Protein AF-A0A7H2BMD3-F1 (afdb_monomer)

Mean predicted aligned error: 5.79 Å

Organism: NCBI:txid169480

Sequence (186 aa):
MIEIHLQQTHKYAPSLARPRWVRGELTETYYRKEWSQVSLVQEEIFEQLCLLTFQVGLGFETVLKHRSAIATALCNFDLDALANLTDEDLIKICMDPAVIRNLQKFRACRDNAQIIVKHEINLAQIFMDTFENYPTVSDYESLPQYCEESIELAKELTGLGIKFWGPTVLCSVAQALGLIRVIEEN

Structure (mmCIF, N/CA/C/O backbone):
data_AF-A0A7H2BMD3-F1
#
_entry.id   AF-A0A7H2BMD3-F1
#
loop_
_atom_site.group_PDB
_atom_site.id
_atom_site.type_symbol
_atom_site.label_atom_id
_atom_site.label_alt_id
_atom_site.label_comp_id
_atom_site.label_asym_id
_atom_site.label_entity_id
_atom_site.label_seq_id
_atom_site.pdbx_PDB_ins_code
_atom_site.Cartn_x
_atom_site.Cartn_y
_atom_site.Cartn_z
_atom_site.occupancy
_atom_site.B_iso_or_equiv
_atom_site.auth_seq_id
_atom_site.auth_comp_id
_atom_site.auth_asym_id
_atom_site.auth_atom_id
_atom_site.pdbx_PDB_model_num
ATOM 1 N N . MET A 1 1 ? -14.261 -31.361 -13.786 1.00 36.28 1 MET A N 1
ATOM 2 C CA . MET A 1 1 ? -13.052 -31.216 -12.955 1.00 36.28 1 MET A CA 1
ATOM 3 C C . MET A 1 1 ? -11.940 -30.776 -13.879 1.00 36.28 1 MET A C 1
ATOM 5 O O . MET A 1 1 ? -11.501 -31.581 -14.686 1.00 36.28 1 MET A O 1
ATOM 9 N N . ILE A 1 2 ? -11.615 -29.486 -13.871 1.00 33.53 2 ILE A N 1
ATOM 10 C CA . ILE A 1 2 ? -10.521 -28.921 -14.663 1.00 33.53 2 ILE A CA 1
ATOM 11 C C . ILE A 1 2 ? -9.450 -28.563 -13.637 1.00 33.53 2 ILE A C 1
ATOM 13 O O . ILE A 1 2 ? -9.652 -27.661 -12.828 1.00 33.53 2 ILE A O 1
ATOM 17 N N . GLU A 1 3 ? -8.381 -29.354 -13.603 1.00 34.03 3 GLU A N 1
ATOM 18 C CA . GLU A 1 3 ? -7.181 -29.071 -12.820 1.00 34.03 3 GLU A CA 1
ATOM 19 C C . GLU A 1 3 ? -6.486 -27.854 -13.436 1.00 34.03 3 GLU A C 1
ATOM 21 O O . GLU A 1 3 ? -6.012 -27.902 -14.571 1.00 34.03 3 GLU A O 1
ATOM 26 N N . ILE A 1 4 ? -6.464 -26.742 -12.700 1.00 41.59 4 ILE A N 1
ATOM 27 C CA . ILE A 1 4 ? -5.634 -25.587 -13.037 1.00 41.59 4 ILE A CA 1
ATOM 28 C C . ILE A 1 4 ? -4.228 -25.893 -12.529 1.00 41.59 4 ILE A C 1
ATOM 30 O O . ILE A 1 4 ? -3.961 -25.948 -11.328 1.00 41.59 4 ILE A O 1
ATOM 34 N N . HIS A 1 5 ? -3.344 -26.135 -13.487 1.00 34.25 5 HIS A N 1
ATOM 35 C CA . HIS A 1 5 ? -1.929 -26.418 -13.309 1.00 34.25 5 HIS A CA 1
ATOM 36 C C . HIS A 1 5 ? -1.204 -25.128 -12.892 1.00 34.25 5 HIS A C 1
ATOM 38 O O . HIS A 1 5 ? -0.779 -24.342 -13.734 1.00 34.25 5 HIS A O 1
ATOM 44 N N . LEU A 1 6 ? -1.079 -24.881 -11.585 1.00 44.06 6 LEU A N 1
ATOM 45 C CA . LEU A 1 6 ? -0.186 -23.849 -11.049 1.00 44.06 6 LEU A CA 1
ATOM 46 C C . LEU A 1 6 ? 1.263 -24.324 -11.214 1.00 44.06 6 LEU A C 1
ATOM 48 O O . LEU A 1 6 ? 1.805 -25.029 -10.361 1.00 44.06 6 LEU A O 1
ATOM 52 N N . GLN A 1 7 ? 1.888 -23.969 -12.337 1.00 36.91 7 GLN A N 1
ATOM 53 C CA . GLN A 1 7 ? 3.308 -24.208 -12.570 1.00 36.91 7 GLN A CA 1
ATOM 54 C C . GLN A 1 7 ? 4.150 -22.948 -12.336 1.00 36.91 7 GLN A C 1
ATOM 56 O O . GLN A 1 7 ? 4.002 -21.940 -13.013 1.00 36.91 7 GLN A O 1
ATOM 61 N N . GLN A 1 8 ? 5.112 -23.141 -11.427 1.00 33.38 8 GLN A N 1
ATOM 62 C CA . GLN A 1 8 ? 6.478 -22.610 -11.427 1.00 33.38 8 GLN A CA 1
ATOM 63 C C . GLN A 1 8 ? 6.689 -21.181 -10.907 1.00 33.38 8 GLN A C 1
ATOM 65 O O . GLN A 1 8 ? 6.759 -20.200 -11.637 1.00 33.38 8 GLN A O 1
ATOM 70 N N . THR A 1 9 ? 6.960 -21.112 -9.602 1.00 34.66 9 THR A N 1
ATOM 71 C CA . THR A 1 9 ? 7.712 -20.021 -8.981 1.00 34.66 9 THR A CA 1
ATOM 72 C C . THR A 1 9 ? 9.150 -20.033 -9.512 1.00 34.66 9 THR A C 1
ATOM 74 O O . THR A 1 9 ? 10.007 -20.796 -9.058 1.00 34.66 9 THR A O 1
ATOM 77 N N . HIS A 1 10 ? 9.432 -19.193 -10.508 1.00 38.75 10 HIS A N 1
ATOM 78 C CA . HIS A 1 10 ? 10.802 -18.908 -10.924 1.00 38.75 10 HIS A CA 1
ATOM 79 C C . HIS A 1 10 ? 11.539 -18.201 -9.776 1.00 38.75 10 HIS A C 1
ATOM 81 O O . HIS A 1 10 ? 11.341 -17.018 -9.511 1.00 38.75 10 HIS A O 1
ATOM 87 N N . LYS A 1 11 ? 12.398 -18.945 -9.072 1.00 41.88 11 LYS A N 1
ATOM 88 C CA . LYS A 1 11 ? 13.390 -18.389 -8.146 1.00 41.88 11 LYS A CA 1
ATOM 89 C C . LYS A 1 11 ? 14.486 -17.702 -8.963 1.00 41.88 11 LYS A C 1
ATOM 91 O O . LYS A 1 11 ? 15.438 -18.357 -9.380 1.00 41.88 11 LYS A O 1
ATOM 96 N N . TYR A 1 12 ? 14.336 -16.404 -9.205 1.00 46.78 12 TYR A N 1
ATOM 97 C CA . TYR A 1 12 ? 15.383 -15.572 -9.798 1.00 46.78 12 TYR A CA 1
ATOM 98 C C . TYR A 1 12 ? 16.581 -15.474 -8.836 1.00 46.78 12 TYR A C 1
ATOM 100 O O . TYR A 1 12 ? 16.426 -15.123 -7.664 1.00 46.78 12 TYR A O 1
ATOM 108 N N . ALA A 1 13 ? 17.776 -15.834 -9.313 1.00 36.78 13 ALA A N 1
ATOM 109 C CA . ALA A 1 13 ? 19.032 -15.535 -8.629 1.00 36.78 13 ALA A CA 1
ATOM 110 C C . ALA A 1 13 ? 19.367 -14.052 -8.875 1.00 36.78 13 ALA A C 1
ATOM 112 O O . ALA A 1 13 ? 19.247 -13.610 -10.009 1.00 36.78 13 ALA A O 1
ATOM 113 N N . PRO A 1 14 ? 19.762 -13.265 -7.862 1.00 45.91 14 PRO A N 1
ATOM 114 C CA . PRO A 1 14 ? 19.817 -11.817 -8.014 1.00 45.91 14 PRO A CA 1
ATOM 115 C C . PRO A 1 14 ? 21.085 -11.384 -8.753 1.00 45.91 14 PRO A C 1
ATOM 117 O O . PRO A 1 14 ? 22.196 -11.655 -8.280 1.00 45.91 14 PRO A O 1
ATOM 120 N N . SER A 1 15 ? 20.921 -10.653 -9.859 1.00 52.00 15 SER A N 1
ATOM 121 C CA . SER A 1 15 ? 21.983 -9.812 -10.406 1.00 52.00 15 SER A CA 1
ATOM 122 C C . SER A 1 15 ? 22.500 -8.828 -9.340 1.00 52.00 15 SER A C 1
ATOM 124 O O . SER A 1 15 ? 21.810 -8.466 -8.384 1.00 52.00 15 SER A O 1
ATOM 126 N N . LEU A 1 16 ? 23.761 -8.397 -9.466 1.00 59.31 16 LEU A N 1
ATOM 127 C CA . LEU A 1 16 ? 24.363 -7.376 -8.588 1.00 59.31 16 LEU A CA 1
ATOM 128 C C . LEU A 1 16 ? 23.667 -6.005 -8.703 1.00 59.31 16 LEU A C 1
ATOM 130 O O . LEU A 1 16 ? 23.869 -5.142 -7.845 1.00 59.31 16 LEU A O 1
ATOM 134 N N . ALA A 1 17 ? 22.869 -5.795 -9.752 1.00 79.94 17 ALA A N 1
ATOM 135 C CA . ALA A 1 17 ? 22.069 -4.598 -9.925 1.00 79.94 17 ALA A CA 1
ATOM 136 C C . ALA A 1 17 ? 20.829 -4.673 -9.017 1.00 79.94 17 ALA A C 1
ATOM 138 O O . ALA A 1 17 ? 20.194 -5.714 -8.878 1.00 79.94 17 ALA A O 1
ATOM 139 N N . ARG A 1 18 ? 20.500 -3.565 -8.350 1.00 87.38 18 ARG A N 1
ATOM 140 C CA . ARG A 1 18 ? 19.331 -3.461 -7.465 1.00 87.38 18 ARG A CA 1
ATOM 141 C C . ARG A 1 18 ? 18.781 -2.036 -7.476 1.00 87.38 18 ARG A C 1
ATOM 143 O O . ARG A 1 18 ? 19.545 -1.101 -7.745 1.00 87.38 18 ARG A O 1
ATOM 150 N N . PRO A 1 19 ? 17.501 -1.826 -7.128 1.00 91.06 19 PRO A N 1
ATOM 151 C CA . PRO A 1 19 ? 16.937 -0.488 -7.024 1.00 91.06 19 PRO A CA 1
ATOM 152 C C . PRO A 1 19 ? 17.697 0.407 -6.034 1.00 91.06 19 PRO A C 1
ATOM 154 O O . PRO A 1 19 ? 18.148 -0.033 -4.974 1.00 91.06 19 PRO A O 1
ATOM 157 N N . ARG A 1 20 ? 17.764 1.715 -6.319 1.00 91.06 20 ARG A N 1
ATOM 158 C CA . ARG A 1 20 ? 18.482 2.702 -5.483 1.00 91.06 20 ARG A CA 1
ATOM 159 C C . ARG A 1 20 ? 17.934 2.844 -4.056 1.00 91.06 20 ARG A C 1
ATOM 161 O O . ARG A 1 20 ? 18.623 3.429 -3.215 1.00 91.06 20 ARG A O 1
ATOM 168 N N . TRP A 1 21 ? 16.713 2.378 -3.787 1.00 92.50 21 TRP A N 1
ATOM 169 C CA . TRP A 1 21 ? 16.093 2.403 -2.457 1.00 92.50 21 TRP A CA 1
ATOM 170 C C . TRP A 1 21 ? 16.595 1.281 -1.535 1.00 92.50 21 TRP A C 1
ATOM 172 O O . TRP A 1 21 ? 16.408 1.375 -0.322 1.00 92.50 21 TRP A O 1
ATOM 182 N N . VAL A 1 22 ? 17.290 0.274 -2.074 1.00 94.44 22 VAL A N 1
ATOM 183 C CA . VAL A 1 22 ? 17.884 -0.822 -1.303 1.00 94.44 22 VAL A CA 1
ATOM 184 C C . VAL A 1 22 ? 19.202 -0.359 -0.674 1.00 94.44 22 VAL A C 1
ATOM 186 O O . VAL A 1 22 ? 20.251 -0.342 -1.324 1.00 94.44 22 VAL A O 1
ATOM 189 N N . ARG A 1 23 ? 19.146 0.092 0.585 1.00 92.69 23 ARG A N 1
ATOM 190 C CA . ARG A 1 23 ? 20.291 0.722 1.282 1.00 92.69 23 ARG A CA 1
ATOM 191 C C . ARG A 1 23 ? 20.536 0.217 2.706 1.00 92.69 23 ARG A C 1
ATOM 193 O O . ARG A 1 23 ? 21.563 0.569 3.279 1.00 92.69 23 ARG A O 1
ATOM 200 N N . GLY A 1 24 ? 19.625 -0.569 3.270 1.00 94.19 24 GLY A N 1
ATOM 201 C CA . GLY A 1 24 ? 19.711 -1.121 4.621 1.00 94.19 24 GLY A CA 1
ATOM 202 C C . GLY A 1 24 ? 19.423 -2.620 4.651 1.00 94.19 24 GLY A C 1
ATOM 203 O O . GLY A 1 24 ? 19.124 -3.232 3.628 1.00 94.19 24 GLY A O 1
ATOM 204 N N . GLU A 1 25 ? 19.553 -3.223 5.829 1.00 96.25 25 GLU A N 1
ATOM 205 C CA . GLU A 1 25 ? 19.411 -4.671 6.010 1.00 96.25 25 GLU A CA 1
ATOM 206 C C . GLU A 1 25 ? 17.969 -5.142 5.765 1.00 96.25 25 GLU A C 1
ATOM 208 O O . GLU A 1 25 ? 17.748 -6.176 5.124 1.00 96.25 25 GLU A O 1
ATOM 213 N N . LEU A 1 26 ? 16.976 -4.365 6.219 1.00 97.38 26 LEU A N 1
ATOM 214 C CA . LEU A 1 26 ? 15.570 -4.714 6.023 1.00 97.38 26 LEU A CA 1
ATOM 215 C C . LEU A 1 26 ? 15.164 -4.534 4.561 1.00 97.38 26 LEU A C 1
ATOM 217 O O . LEU A 1 26 ? 14.522 -5.416 3.996 1.00 97.38 26 LEU A O 1
ATOM 221 N N . THR A 1 27 ? 15.571 -3.433 3.927 1.00 96.81 27 THR A N 1
ATOM 222 C CA . THR A 1 27 ? 15.311 -3.202 2.498 1.00 96.81 27 THR A CA 1
ATOM 223 C C . THR A 1 27 ? 16.006 -4.226 1.603 1.00 96.81 27 THR A C 1
ATOM 225 O O . THR A 1 27 ? 15.406 -4.648 0.619 1.00 96.81 27 THR A O 1
ATOM 228 N N . GLU A 1 28 ? 17.212 -4.687 1.950 1.00 95.81 28 GLU A N 1
ATOM 229 C CA . GLU A 1 28 ? 17.898 -5.785 1.251 1.00 95.81 28 GLU A CA 1
ATOM 230 C C . GLU A 1 28 ? 17.131 -7.105 1.380 1.00 95.81 28 GLU A C 1
ATOM 232 O O . GLU A 1 28 ? 16.945 -7.825 0.398 1.00 95.81 28 GLU A O 1
ATOM 237 N N . THR A 1 29 ? 16.658 -7.420 2.588 1.00 95.94 29 THR A N 1
ATOM 238 C CA . THR A 1 29 ? 15.879 -8.638 2.841 1.00 95.94 29 THR A CA 1
ATOM 239 C C . THR A 1 29 ? 14.561 -8.618 2.075 1.00 95.94 29 THR A C 1
ATOM 241 O O . THR A 1 29 ? 14.237 -9.595 1.402 1.00 95.94 29 THR A O 1
ATOM 244 N N . TYR A 1 30 ? 13.840 -7.498 2.138 1.00 96.19 30 TYR A N 1
ATOM 245 C CA . TYR A 1 30 ? 12.587 -7.292 1.419 1.00 96.19 30 TYR A CA 1
ATOM 246 C C . TYR A 1 30 ? 12.783 -7.398 -0.097 1.00 96.19 30 TYR A C 1
ATOM 248 O O . TYR A 1 30 ? 12.069 -8.141 -0.766 1.00 96.19 30 TYR A O 1
ATOM 256 N N . TYR A 1 31 ? 13.803 -6.725 -0.638 1.00 94.38 31 TYR A N 1
ATOM 257 C CA . TYR A 1 31 ? 14.139 -6.797 -2.060 1.00 94.38 31 TYR A CA 1
ATOM 258 C C . TYR A 1 31 ? 14.381 -8.237 -2.527 1.00 94.38 31 TYR A C 1
ATOM 260 O O . TYR A 1 31 ? 13.850 -8.652 -3.549 1.00 94.38 31 TYR A O 1
ATOM 268 N N . ARG A 1 32 ? 15.154 -9.017 -1.763 1.00 92.62 32 ARG A N 1
ATOM 269 C CA . ARG A 1 32 ? 15.525 -10.386 -2.152 1.00 92.62 32 ARG A CA 1
ATOM 270 C C . ARG A 1 32 ? 14.402 -11.408 -2.015 1.00 92.62 32 ARG A C 1
ATOM 272 O O . ARG A 1 32 ? 14.484 -12.455 -2.652 1.00 92.62 32 ARG A O 1
ATOM 279 N N . LYS A 1 33 ? 13.446 -11.179 -1.113 1.00 92.94 33 LYS A N 1
ATOM 280 C CA . LYS A 1 33 ? 12.466 -12.201 -0.710 1.00 92.94 33 LYS A CA 1
ATOM 281 C C . LYS A 1 33 ? 11.032 -11.892 -1.110 1.00 92.94 33 LYS A C 1
ATOM 283 O O . LYS A 1 33 ? 10.238 -12.822 -1.153 1.00 92.94 33 LYS A O 1
ATOM 288 N N . GLU A 1 34 ? 10.699 -10.626 -1.330 1.00 94.19 34 GLU A N 1
ATOM 289 C CA . GLU A 1 34 ? 9.308 -10.183 -1.456 1.00 94.19 34 GLU A CA 1
ATOM 290 C C . GLU A 1 34 ? 9.090 -9.288 -2.675 1.00 94.19 34 GLU A C 1
ATOM 292 O O . GLU A 1 34 ? 8.116 -9.464 -3.401 1.00 94.19 34 GLU A O 1
ATOM 297 N N . TRP A 1 35 ? 9.982 -8.327 -2.929 1.00 94.75 35 TRP A N 1
ATOM 298 C CA . TRP A 1 35 ? 9.791 -7.377 -4.025 1.00 94.75 35 TRP A CA 1
ATOM 299 C C . TRP A 1 35 ? 9.807 -8.079 -5.393 1.00 94.75 35 TRP A C 1
ATOM 301 O O . TRP A 1 35 ? 10.652 -8.934 -5.652 1.00 94.75 35 TRP A O 1
ATOM 311 N N . SER A 1 36 ? 8.871 -7.705 -6.270 1.00 91.69 36 SER A N 1
ATOM 312 C CA . SER A 1 36 ? 8.571 -8.384 -7.542 1.00 91.69 36 SER A CA 1
ATOM 313 C C . SER A 1 36 ? 7.987 -9.804 -7.383 1.00 91.69 36 SER A C 1
ATOM 315 O O . SER A 1 36 ? 7.866 -10.543 -8.358 1.00 91.69 36 SER A O 1
ATOM 317 N N . GLN A 1 37 ? 7.634 -10.211 -6.157 1.00 89.69 37 GLN A N 1
ATOM 318 C CA . GLN A 1 37 ? 7.038 -11.515 -5.829 1.00 89.69 37 GLN A CA 1
ATOM 319 C C . GLN A 1 37 ? 5.821 -11.398 -4.896 1.00 89.69 37 GLN A C 1
ATOM 321 O O . GLN A 1 37 ? 5.315 -12.417 -4.422 1.00 89.69 37 GLN A O 1
ATOM 326 N N . VAL A 1 38 ? 5.341 -10.179 -4.619 1.00 91.19 38 VAL A N 1
ATOM 327 C CA . VAL A 1 38 ? 4.116 -9.969 -3.837 1.00 91.19 38 VAL A CA 1
ATOM 328 C C . VAL A 1 38 ? 2.936 -10.587 -4.589 1.00 91.19 38 VAL A C 1
ATOM 330 O O . VAL A 1 38 ? 2.800 -10.414 -5.800 1.00 91.19 38 VAL A O 1
ATOM 333 N N . SER A 1 39 ? 2.085 -11.326 -3.875 1.00 93.94 39 SER A N 1
ATOM 334 C CA . SER A 1 39 ? 0.950 -12.013 -4.494 1.00 93.94 39 SER A CA 1
ATOM 335 C C . SER A 1 39 ? -0.096 -11.014 -4.992 1.00 93.94 39 SER A C 1
ATOM 337 O O . SER A 1 39 ? -0.424 -10.046 -4.309 1.00 93.94 39 SER A O 1
ATOM 339 N N . LEU A 1 40 ? -0.666 -11.283 -6.167 1.00 94.81 40 LEU A N 1
ATOM 340 C CA . LEU A 1 40 ? -1.751 -10.498 -6.766 1.00 94.81 40 LEU A CA 1
ATOM 341 C C . LEU A 1 40 ? -3.102 -10.851 -6.129 1.00 94.81 40 LEU A C 1
ATOM 343 O O . LEU A 1 40 ? -4.006 -11.369 -6.782 1.00 94.81 40 LEU A O 1
ATOM 347 N N . VAL A 1 41 ? -3.213 -10.606 -4.826 1.00 96.81 41 VAL A N 1
ATOM 348 C CA . VAL A 1 41 ? -4.433 -10.800 -4.034 1.00 96.81 41 VAL A CA 1
ATOM 349 C C . VAL A 1 41 ? -4.755 -9.525 -3.261 1.00 96.81 41 VAL A C 1
ATOM 351 O O . VAL A 1 41 ? -3.868 -8.727 -2.959 1.00 96.81 41 VAL A O 1
ATOM 354 N N . GLN A 1 42 ? -6.040 -9.321 -2.978 1.00 96.75 42 GLN A N 1
ATOM 355 C CA . GLN A 1 42 ? -6.593 -8.080 -2.432 1.00 96.75 42 GLN A CA 1
ATOM 356 C C . GLN A 1 42 ? -5.845 -7.591 -1.185 1.00 96.75 42 GLN A C 1
ATOM 358 O O . GLN A 1 42 ? -5.457 -6.426 -1.109 1.00 96.75 42 GLN A O 1
ATOM 363 N N . GLU A 1 43 ? -5.637 -8.485 -0.223 1.00 95.56 43 GLU A N 1
ATOM 364 C CA . GLU A 1 43 ? -5.084 -8.180 1.094 1.00 95.56 43 GLU A CA 1
ATOM 365 C C . GLU A 1 43 ? -3.601 -7.797 1.004 1.00 95.56 43 GLU A C 1
ATOM 367 O O . GLU A 1 43 ? -3.179 -6.802 1.590 1.00 95.56 43 GLU A O 1
ATOM 372 N N . GLU A 1 44 ? -2.825 -8.525 0.198 1.00 96.62 44 GLU A N 1
ATOM 373 C CA . GLU A 1 44 ? -1.394 -8.269 -0.024 1.00 96.62 44 GLU A CA 1
ATOM 374 C C . GLU A 1 44 ? -1.171 -6.945 -0.768 1.00 96.62 44 GLU A C 1
ATOM 376 O O . GLU A 1 44 ? -0.286 -6.158 -0.421 1.00 96.62 44 GLU A O 1
ATOM 381 N N . ILE A 1 45 ? -2.011 -6.641 -1.765 1.00 98.56 45 ILE A N 1
ATOM 382 C CA . ILE A 1 45 ? -1.965 -5.355 -2.473 1.00 98.56 45 ILE A CA 1
ATOM 383 C C . ILE A 1 45 ? -2.328 -4.214 -1.518 1.00 98.56 45 ILE A C 1
ATOM 385 O O . ILE A 1 45 ? -1.658 -3.175 -1.504 1.00 98.56 45 ILE A O 1
ATOM 389 N N . PHE A 1 46 ? -3.366 -4.400 -0.700 1.00 98.69 46 PHE A N 1
ATOM 390 C CA . PHE A 1 46 ? -3.779 -3.405 0.281 1.00 98.69 46 PHE A CA 1
ATOM 391 C C . PHE A 1 46 ? -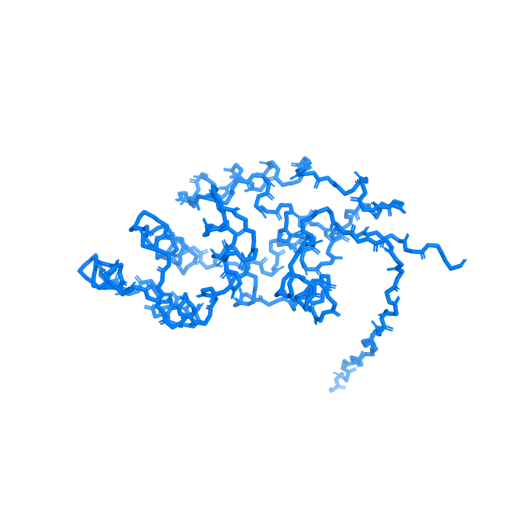2.694 -3.157 1.340 1.00 98.69 46 PHE A C 1
ATOM 393 O O . PHE A 1 46 ? -2.401 -1.998 1.647 1.00 98.69 46 PHE A O 1
ATOM 400 N N . GLU A 1 47 ? -2.014 -4.205 1.814 1.00 98.50 47 GLU A N 1
ATOM 401 C CA . GLU A 1 47 ? -0.840 -4.074 2.679 1.00 98.50 47 GLU A CA 1
ATOM 402 C C . GLU A 1 47 ? 0.232 -3.185 2.031 1.00 98.50 47 GLU A C 1
ATOM 404 O O . GLU A 1 47 ? 0.665 -2.203 2.643 1.00 98.50 47 GLU A O 1
ATOM 409 N N . GLN A 1 48 ? 0.630 -3.460 0.783 1.00 98.50 48 GLN A N 1
ATOM 410 C CA . GLN A 1 48 ? 1.646 -2.654 0.091 1.00 98.50 48 GLN A CA 1
ATOM 411 C C . GLN A 1 48 ? 1.240 -1.180 -0.027 1.00 98.50 48 GLN A C 1
ATOM 413 O O . GLN A 1 48 ? 2.042 -0.278 0.237 1.00 98.50 48 GLN A O 1
ATOM 418 N N . LEU A 1 49 ? -0.023 -0.918 -0.362 1.00 98.69 49 LEU A N 1
ATOM 419 C CA . LEU A 1 49 ? -0.572 0.434 -0.447 1.00 98.69 49 LEU A CA 1
ATOM 420 C C . LEU A 1 49 ? -0.545 1.164 0.908 1.00 98.69 49 LEU A C 1
ATOM 422 O O . LEU A 1 49 ? -0.210 2.357 0.975 1.00 98.69 49 LEU A O 1
ATOM 426 N N . CYS A 1 50 ? -0.844 0.465 2.005 1.00 98.62 50 CYS A N 1
ATOM 427 C CA 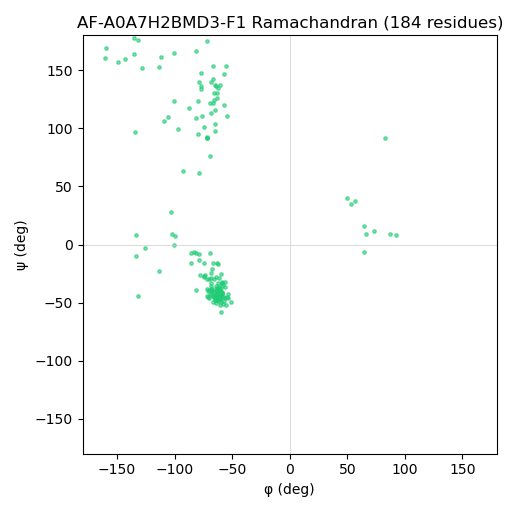. CYS A 1 50 ? -0.711 0.996 3.359 1.00 98.62 50 CYS A CA 1
ATOM 428 C C . CYS A 1 50 ? 0.756 1.286 3.710 1.00 98.62 50 CYS A C 1
ATOM 430 O O . CYS A 1 50 ? 1.069 2.389 4.168 1.00 98.62 50 CYS A O 1
ATOM 432 N N . LEU A 1 51 ? 1.686 0.364 3.448 1.00 98.38 51 LEU A N 1
ATOM 433 C CA . LEU A 1 51 ? 3.112 0.569 3.731 1.00 98.38 51 LEU A CA 1
ATOM 434 C C . LEU A 1 51 ? 3.682 1.771 2.964 1.00 98.38 51 LEU A C 1
ATOM 436 O O . LEU A 1 51 ? 4.367 2.612 3.554 1.00 98.38 51 LEU A O 1
ATOM 440 N N . LEU A 1 52 ? 3.342 1.928 1.684 1.00 97.94 52 LEU A N 1
ATOM 441 C CA . LEU A 1 52 ? 3.771 3.089 0.901 1.00 97.94 52 LEU A CA 1
ATOM 442 C C . LEU A 1 52 ? 3.091 4.394 1.338 1.00 97.94 52 LEU A C 1
ATOM 444 O O . LEU A 1 52 ? 3.721 5.453 1.302 1.00 97.94 52 LEU A O 1
ATOM 448 N N . THR A 1 53 ? 1.863 4.337 1.866 1.00 98.06 53 THR A N 1
ATOM 449 C CA . THR A 1 53 ? 1.243 5.484 2.555 1.00 98.06 53 THR A CA 1
ATOM 450 C C . THR A 1 53 ? 2.099 5.921 3.751 1.00 98.06 53 THR A C 1
ATOM 452 O O . THR A 1 53 ? 2.361 7.116 3.942 1.00 98.06 53 THR A O 1
ATOM 455 N N . PHE A 1 54 ? 2.628 4.969 4.529 1.00 97.81 54 PHE A N 1
ATOM 456 C CA . PHE A 1 54 ? 3.570 5.264 5.611 1.00 97.81 54 PHE A CA 1
ATOM 457 C C . PHE A 1 54 ? 4.928 5.764 5.130 1.00 97.81 54 PHE A C 1
ATOM 459 O O . PHE A 1 54 ? 5.519 6.608 5.809 1.00 97.81 54 PHE A O 1
ATOM 466 N N . GLN A 1 55 ? 5.370 5.363 3.942 1.00 96.38 55 GLN A N 1
ATOM 467 C CA . GLN A 1 55 ? 6.630 5.816 3.362 1.00 96.38 55 GLN A CA 1
ATOM 468 C C . GLN A 1 55 ? 6.631 7.300 2.972 1.00 96.38 55 GLN A C 1
ATOM 470 O O . GLN A 1 55 ? 7.698 7.901 2.947 1.00 96.38 55 GLN A O 1
ATOM 475 N N . VAL A 1 56 ? 5.486 7.940 2.702 1.00 89.81 56 VAL A N 1
ATOM 476 C CA . VAL A 1 56 ? 5.460 9.354 2.267 1.00 89.81 56 VAL A CA 1
ATOM 477 C C . VAL A 1 56 ? 6.208 10.257 3.266 1.00 89.81 56 VAL A C 1
ATOM 479 O O . VAL A 1 56 ? 5.754 10.456 4.395 1.00 89.81 56 VAL A O 1
ATOM 482 N N . GLY A 1 57 ? 7.365 10.792 2.858 1.00 89.31 57 GLY A N 1
ATOM 483 C CA . GLY A 1 57 ? 8.252 11.614 3.697 1.00 89.31 57 GLY A CA 1
ATOM 484 C C . GLY A 1 57 ? 9.284 10.849 4.545 1.00 89.31 57 GLY A C 1
ATOM 485 O O . GLY A 1 57 ? 9.925 11.458 5.395 1.00 89.31 57 GLY A O 1
ATOM 486 N N . LEU A 1 58 ? 9.452 9.540 4.340 1.00 94.44 58 LEU A N 1
ATOM 487 C CA . LEU A 1 58 ? 10.381 8.660 5.057 1.00 94.44 58 LEU A CA 1
ATOM 488 C C . LEU A 1 58 ? 11.141 7.738 4.086 1.00 94.44 58 LEU A C 1
ATOM 490 O O . LEU A 1 58 ? 10.753 7.541 2.936 1.00 94.44 58 LEU A O 1
ATOM 494 N N . GLY A 1 59 ? 12.231 7.135 4.564 1.00 94.75 59 GLY A N 1
ATOM 495 C CA . GLY A 1 59 ? 12.875 6.016 3.871 1.00 94.75 59 GLY A CA 1
ATOM 496 C C . GLY A 1 59 ? 12.103 4.711 4.082 1.00 94.75 59 GLY A C 1
ATOM 497 O O . GLY A 1 59 ? 11.529 4.499 5.150 1.00 94.75 59 GLY A O 1
ATOM 498 N N . PHE A 1 60 ? 12.119 3.814 3.093 1.00 96.56 60 PHE A N 1
ATOM 499 C CA . PHE A 1 60 ? 11.389 2.543 3.184 1.00 96.56 60 PHE A CA 1
ATOM 500 C C . PHE A 1 60 ? 11.936 1.612 4.282 1.00 96.56 60 PHE A C 1
ATOM 502 O O . PHE A 1 60 ? 11.161 0.925 4.935 1.00 96.56 60 PHE A O 1
ATOM 509 N N . GLU A 1 61 ? 13.235 1.687 4.595 1.00 97.50 61 GLU A N 1
ATOM 510 C CA . GLU A 1 61 ? 13.843 1.009 5.757 1.00 97.50 61 GLU A CA 1
ATOM 511 C C . GLU A 1 61 ? 13.113 1.346 7.070 1.00 97.50 61 GLU A C 1
ATOM 513 O O . GLU A 1 61 ? 12.829 0.464 7.879 1.00 97.50 61 GLU A O 1
ATOM 518 N N . THR A 1 62 ? 12.748 2.620 7.264 1.00 97.62 62 THR A N 1
ATOM 519 C CA . THR A 1 62 ? 11.983 3.057 8.437 1.00 97.62 62 THR A CA 1
ATOM 520 C C . THR A 1 62 ? 10.609 2.399 8.463 1.00 97.62 62 THR A C 1
ATOM 522 O O . THR A 1 62 ? 10.173 1.949 9.516 1.00 97.62 62 THR A O 1
ATOM 525 N N . VAL A 1 63 ? 9.930 2.304 7.318 1.00 97.94 63 VAL A N 1
ATOM 526 C CA . VAL A 1 63 ? 8.618 1.647 7.234 1.00 97.94 63 VAL A CA 1
ATOM 527 C C . VAL A 1 63 ? 8.734 0.164 7.567 1.00 97.94 63 VAL A C 1
ATOM 529 O O . VAL A 1 63 ? 7.995 -0.316 8.421 1.00 97.94 63 VAL A O 1
ATOM 532 N N . LEU A 1 64 ? 9.701 -0.541 6.973 1.00 98.12 64 LEU A N 1
ATOM 533 C CA . LEU A 1 64 ? 9.921 -1.967 7.224 1.00 98.12 64 LEU A CA 1
ATOM 534 C C . LEU A 1 64 ? 10.232 -2.255 8.697 1.00 98.12 64 LEU A C 1
ATOM 536 O O . LEU A 1 64 ? 9.709 -3.220 9.250 1.00 98.12 64 LEU A O 1
ATOM 540 N N . LYS A 1 65 ? 10.987 -1.378 9.372 1.00 98.25 65 LYS A N 1
ATOM 541 C CA . LYS A 1 65 ? 11.243 -1.481 10.819 1.00 98.25 65 LYS A CA 1
ATOM 542 C C . LYS A 1 65 ? 9.956 -1.460 11.655 1.00 98.25 65 LYS A C 1
ATOM 544 O O . LYS A 1 65 ? 9.900 -2.092 12.705 1.00 98.25 65 LYS A O 1
ATOM 549 N N . HIS A 1 66 ? 8.937 -0.736 11.197 1.00 98.12 66 HIS A N 1
ATOM 550 C CA . HIS A 1 66 ? 7.650 -0.591 11.877 1.00 98.12 66 HIS A CA 1
ATOM 551 C C . HIS A 1 66 ? 6.547 -1.494 11.297 1.00 98.12 66 HIS A C 1
ATOM 553 O O . HIS A 1 66 ? 5.438 -1.484 11.824 1.00 98.12 66 HIS A O 1
ATOM 559 N N . ARG A 1 67 ? 6.823 -2.297 10.257 1.00 98.19 67 ARG A N 1
ATOM 560 C CA . ARG A 1 67 ? 5.813 -3.068 9.508 1.00 98.19 67 ARG A CA 1
ATOM 561 C C . ARG A 1 67 ? 4.949 -3.959 10.397 1.00 98.19 67 ARG A C 1
ATOM 563 O O . ARG A 1 67 ? 3.735 -3.919 10.273 1.00 98.19 67 ARG A O 1
ATOM 570 N N . SER A 1 68 ? 5.547 -4.696 11.335 1.00 98.25 68 SER A N 1
ATOM 571 C CA . SER A 1 68 ? 4.804 -5.574 12.259 1.00 98.25 68 SER A CA 1
ATOM 572 C C . SER A 1 68 ? 3.845 -4.798 13.178 1.00 98.25 68 SER A C 1
ATOM 574 O O . SER A 1 68 ? 2.698 -5.203 13.379 1.00 98.25 68 SER A O 1
ATOM 576 N N . ALA A 1 69 ? 4.284 -3.642 13.685 1.00 98.38 69 ALA A N 1
ATOM 577 C CA . ALA A 1 69 ? 3.442 -2.770 14.499 1.00 98.38 69 ALA A CA 1
ATOM 578 C C . ALA A 1 69 ? 2.338 -2.107 13.657 1.00 98.38 69 ALA A C 1
ATOM 580 O O . ALA A 1 69 ? 1.200 -2.023 14.106 1.00 98.38 69 ALA A O 1
ATOM 581 N N . ILE A 1 70 ? 2.651 -1.691 12.423 1.00 98.31 70 ILE A N 1
ATOM 582 C CA . ILE A 1 70 ? 1.675 -1.150 11.464 1.00 98.31 70 ILE A CA 1
ATOM 583 C C . ILE A 1 70 ? 0.614 -2.201 11.123 1.00 98.31 70 ILE A C 1
ATOM 585 O O . ILE A 1 70 ? -0.567 -1.877 11.163 1.00 98.31 70 ILE A O 1
ATOM 589 N N . ALA A 1 71 ? 1.014 -3.445 10.846 1.00 98.31 71 ALA A N 1
ATOM 590 C CA . ALA A 1 71 ? 0.094 -4.539 10.550 1.00 98.31 71 ALA A CA 1
ATOM 591 C C . ALA A 1 71 ? -0.882 -4.757 11.709 1.00 98.31 71 ALA A C 1
ATOM 593 O O . ALA A 1 71 ? -2.091 -4.690 11.517 1.00 98.31 71 ALA A O 1
ATOM 594 N N . THR A 1 72 ? -0.370 -4.886 12.936 1.00 98.38 72 THR A N 1
ATOM 595 C CA . THR A 1 72 ? -1.217 -5.043 14.131 1.00 98.38 72 THR A CA 1
ATOM 596 C C . THR A 1 72 ? -2.169 -3.855 14.310 1.00 98.38 72 THR A C 1
ATOM 598 O O . THR A 1 72 ? -3.359 -4.040 14.557 1.00 98.38 72 THR A O 1
ATOM 601 N N . ALA A 1 73 ? -1.660 -2.632 14.147 1.00 98.25 73 ALA A N 1
ATOM 602 C CA . ALA A 1 73 ? -2.435 -1.401 14.259 1.00 98.25 73 ALA A CA 1
ATOM 603 C C . ALA A 1 73 ? -3.532 -1.260 13.190 1.00 98.25 73 ALA A C 1
ATOM 605 O O . ALA A 1 73 ? -4.537 -0.600 13.431 1.00 98.25 73 ALA A O 1
ATOM 606 N N . LEU A 1 74 ? -3.342 -1.867 12.019 1.00 98.25 74 LEU A N 1
ATOM 607 C CA . LEU A 1 74 ? -4.288 -1.861 10.905 1.00 98.25 74 LEU A CA 1
ATOM 608 C C . LEU A 1 74 ? -5.057 -3.182 10.784 1.00 98.25 74 LEU A C 1
ATOM 610 O O . LEU A 1 74 ? -5.456 -3.553 9.685 1.00 98.25 74 LEU A O 1
ATOM 614 N N . CYS A 1 75 ? -5.248 -3.902 11.894 1.00 98.31 75 CYS A N 1
ATOM 615 C CA . CYS A 1 75 ? -6.026 -5.145 11.934 1.00 98.31 75 CYS A CA 1
ATOM 616 C C . CYS A 1 75 ? -5.515 -6.221 10.956 1.00 98.31 75 CYS A C 1
ATOM 618 O O . CYS A 1 75 ? -6.299 -6.946 10.358 1.00 98.31 75 CYS A O 1
ATOM 620 N N . ASN A 1 76 ? -4.194 -6.318 10.785 1.00 98.12 76 ASN A N 1
ATOM 621 C CA . ASN A 1 76 ? -3.525 -7.159 9.787 1.00 98.12 76 ASN A CA 1
ATOM 622 C C . ASN A 1 76 ? -4.039 -6.929 8.359 1.00 98.12 76 ASN A C 1
ATOM 624 O O . ASN A 1 76 ? -4.109 -7.866 7.571 1.00 98.12 76 ASN A O 1
ATOM 628 N N . PHE A 1 77 ? -4.391 -5.678 8.046 1.00 98.00 77 PHE A N 1
ATOM 629 C CA . PHE A 1 77 ? -4.886 -5.244 6.740 1.00 98.00 77 PHE A CA 1
ATOM 630 C C . PHE A 1 77 ? -6.230 -5.870 6.333 1.00 98.00 77 PHE A C 1
ATOM 632 O O . PHE A 1 77 ? -6.632 -5.759 5.177 1.00 98.00 77 PHE A O 1
ATOM 639 N N . ASP A 1 78 ? -6.960 -6.460 7.285 1.00 98.19 78 ASP A N 1
ATOM 640 C CA . ASP A 1 78 ? -8.343 -6.881 7.082 1.00 98.19 78 ASP A CA 1
ATOM 641 C C . ASP A 1 78 ? -9.224 -5.647 6.839 1.00 98.19 78 ASP A C 1
ATOM 643 O O . ASP A 1 78 ? -9.342 -4.765 7.696 1.00 98.19 78 ASP A O 1
ATOM 647 N N . LEU A 1 79 ? -9.794 -5.560 5.636 1.00 98.44 79 LEU A N 1
ATOM 648 C CA . LEU A 1 79 ? -10.525 -4.383 5.168 1.00 98.44 79 LEU A CA 1
ATOM 649 C C . LEU A 1 79 ? -11.754 -4.086 6.032 1.00 98.44 79 LEU A C 1
ATOM 651 O O . LEU A 1 79 ? -11.978 -2.926 6.377 1.00 98.44 79 LEU A O 1
ATOM 655 N N . ASP A 1 80 ? -12.520 -5.110 6.410 1.00 98.19 80 ASP A N 1
ATOM 656 C CA . ASP A 1 80 ? -13.742 -4.953 7.197 1.00 98.19 80 ASP A CA 1
ATOM 657 C C . ASP A 1 80 ? -13.428 -4.537 8.639 1.00 98.19 80 ASP A C 1
ATOM 659 O O . ASP A 1 80 ? -14.022 -3.595 9.172 1.00 98.19 80 ASP A O 1
ATOM 663 N N . ALA A 1 81 ? -12.464 -5.194 9.283 1.00 98.56 81 ALA A N 1
ATOM 664 C CA . ALA A 1 81 ? -12.027 -4.856 10.631 1.00 98.56 81 ALA A CA 1
ATOM 665 C C . ALA A 1 81 ? -11.435 -3.445 10.680 1.00 98.56 81 ALA A C 1
ATOM 667 O O . ALA A 1 81 ? -11.794 -2.653 11.555 1.00 98.56 81 ALA A O 1
ATOM 668 N N . LEU A 1 82 ? -10.583 -3.099 9.710 1.00 98.56 82 LEU A N 1
ATOM 669 C CA . LEU A 1 82 ? -9.987 -1.774 9.623 1.00 98.56 82 LEU A CA 1
ATOM 670 C C . LEU A 1 82 ? -11.044 -0.695 9.355 1.00 98.56 82 LEU A C 1
ATOM 672 O O . LEU A 1 82 ? -11.020 0.346 10.011 1.00 98.56 82 LEU A O 1
ATOM 676 N N . ALA A 1 83 ? -11.993 -0.930 8.445 1.00 98.56 83 ALA A N 1
ATOM 677 C CA . ALA A 1 83 ? -13.062 0.019 8.125 1.00 98.56 83 ALA A CA 1
ATOM 678 C C . ALA A 1 83 ? -13.951 0.362 9.337 1.0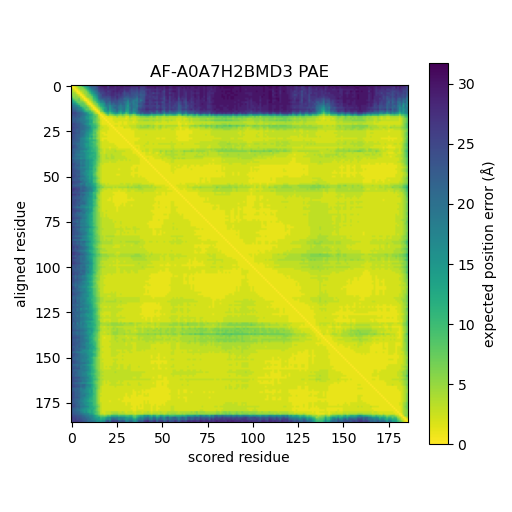0 98.56 83 ALA A C 1
ATOM 680 O O . ALA A 1 83 ? -14.526 1.457 9.386 1.00 98.56 83 ALA A O 1
ATOM 681 N N . ASN A 1 84 ? -14.027 -0.544 10.317 1.00 98.56 84 ASN A N 1
ATOM 682 C CA . ASN A 1 84 ? -14.789 -0.382 11.553 1.00 98.56 84 ASN A CA 1
ATOM 683 C C . ASN A 1 84 ? -14.038 0.361 12.675 1.00 98.56 84 ASN A C 1
ATOM 685 O O . ASN A 1 84 ? -14.659 0.681 13.690 1.00 98.56 84 ASN A O 1
ATOM 689 N N . LEU A 1 85 ? -12.744 0.676 12.521 1.00 98.50 85 LEU A N 1
ATOM 690 C CA . LEU A 1 85 ? -12.005 1.437 13.535 1.00 98.50 85 LEU A CA 1
ATOM 691 C C . LEU A 1 85 ? -12.540 2.869 13.679 1.00 98.50 85 LEU A C 1
ATOM 693 O O . LEU A 1 85 ? -12.661 3.624 12.699 1.00 98.50 85 LEU A O 1
ATOM 697 N N . THR A 1 86 ? -12.793 3.281 14.924 1.00 98.56 86 THR A N 1
ATOM 698 C CA . THR A 1 86 ? -13.240 4.646 15.219 1.00 98.56 86 THR A CA 1
ATOM 699 C C . THR A 1 86 ? -12.068 5.624 15.252 1.00 98.56 86 THR A C 1
ATOM 701 O O . THR A 1 86 ? -10.896 5.250 15.316 1.00 98.56 86 THR A O 1
ATOM 704 N N . ASP A 1 87 ? -12.371 6.921 15.236 1.00 98.00 87 ASP A N 1
ATOM 705 C CA . ASP A 1 87 ? -11.347 7.952 15.404 1.00 98.00 87 ASP A CA 1
ATOM 706 C C . ASP A 1 87 ? -10.633 7.853 16.762 1.00 98.00 87 ASP A C 1
ATOM 708 O O . ASP A 1 87 ? -9.423 8.080 16.831 1.00 98.00 87 ASP A O 1
ATOM 712 N N . GLU A 1 88 ? -11.336 7.471 17.833 1.00 98.50 88 GLU A N 1
ATOM 713 C CA . GLU A 1 88 ? -10.727 7.227 19.142 1.00 98.50 88 GLU A CA 1
ATOM 714 C C . GLU A 1 88 ? -9.743 6.054 19.111 1.00 98.50 88 GLU A C 1
ATOM 716 O O . GLU A 1 88 ? -8.688 6.136 19.746 1.00 98.50 88 GLU A O 1
ATOM 721 N N . ASP A 1 89 ? -10.053 4.985 18.373 1.00 98.50 89 ASP A N 1
ATOM 722 C CA . ASP A 1 89 ? -9.147 3.846 18.212 1.00 98.50 89 ASP A CA 1
ATOM 723 C C . ASP A 1 89 ? -7.870 4.267 17.486 1.00 98.50 89 ASP A C 1
ATOM 725 O O . ASP A 1 89 ? -6.768 3.998 17.969 1.00 98.50 89 ASP A O 1
ATOM 729 N N . LEU A 1 90 ? -7.997 5.027 16.393 1.00 98.50 90 LEU A N 1
ATOM 730 C CA . LEU A 1 90 ? -6.844 5.546 15.653 1.00 98.50 90 LEU A CA 1
ATOM 731 C C . LEU A 1 90 ? -5.991 6.502 16.499 1.00 98.50 90 LEU A C 1
ATOM 733 O O . LEU A 1 90 ? -4.761 6.479 16.410 1.00 98.50 90 LEU A O 1
ATOM 737 N N . ILE A 1 91 ? -6.616 7.328 17.346 1.00 98.25 91 ILE A N 1
ATOM 738 C CA . ILE A 1 91 ? -5.894 8.192 18.289 1.00 98.25 91 ILE A CA 1
ATOM 739 C C . ILE A 1 91 ? -5.095 7.344 19.283 1.00 98.25 91 ILE A C 1
ATOM 741 O O . ILE A 1 91 ? -3.920 7.638 19.497 1.00 98.25 91 ILE A O 1
ATOM 745 N N . LYS A 1 92 ? -5.690 6.290 19.858 1.00 98.06 92 LYS A N 1
ATOM 746 C CA . LYS A 1 92 ? -4.998 5.379 20.789 1.00 98.06 92 LYS A CA 1
ATOM 747 C C . LYS A 1 92 ? -3.846 4.644 20.108 1.00 98.06 92 LYS A C 1
ATOM 749 O O . LYS A 1 92 ? -2.743 4.640 20.646 1.00 98.06 92 LYS A O 1
ATOM 754 N N . ILE A 1 93 ? -4.077 4.091 18.917 1.00 97.75 93 ILE A N 1
ATOM 755 C CA . ILE A 1 93 ? -3.049 3.447 18.085 1.00 97.75 93 ILE A CA 1
ATOM 756 C C . ILE A 1 93 ? -1.873 4.401 17.860 1.00 97.75 93 ILE A C 1
ATOM 758 O O . ILE A 1 93 ? -0.717 4.036 18.051 1.00 97.75 93 ILE A O 1
ATOM 762 N N . CYS A 1 94 ? -2.156 5.659 17.516 1.00 96.06 94 CYS A N 1
ATOM 763 C CA . CYS A 1 94 ? -1.128 6.656 17.237 1.00 96.06 94 CYS A CA 1
ATOM 764 C C . CYS A 1 94 ? -0.322 7.088 18.485 1.00 96.06 94 CYS A C 1
ATOM 766 O O . CYS A 1 94 ? 0.664 7.817 18.345 1.00 96.06 94 CYS A O 1
ATOM 768 N N . MET A 1 95 ? -0.705 6.661 19.695 1.00 96.44 95 MET A N 1
ATOM 769 C CA . MET A 1 95 ? 0.088 6.869 20.915 1.00 96.44 95 MET A CA 1
ATOM 770 C C . MET A 1 95 ? 1.150 5.788 21.129 1.00 96.44 95 MET A C 1
ATOM 772 O O . MET A 1 95 ? 2.084 6.018 21.901 1.00 96.44 95 MET A O 1
ATOM 776 N N . ASP A 1 96 ? 1.056 4.648 20.442 1.00 96.81 96 ASP A N 1
ATOM 777 C CA . ASP A 1 96 ? 2.042 3.577 20.547 1.00 96.81 96 ASP A CA 1
ATOM 778 C C . ASP A 1 96 ? 3.400 4.033 19.961 1.00 96.81 96 ASP A C 1
ATOM 780 O O . ASP A 1 96 ? 3.482 4.426 18.791 1.00 96.81 96 ASP A O 1
ATOM 784 N N . PRO A 1 97 ? 4.503 4.021 20.735 1.00 96.62 97 PRO A N 1
ATOM 785 C CA . PRO A 1 97 ? 5.826 4.352 20.212 1.00 96.62 97 PRO A CA 1
ATOM 786 C C . PRO A 1 97 ? 6.357 3.334 19.189 1.00 96.62 97 PRO A C 1
ATOM 788 O O . PRO A 1 97 ? 7.312 3.652 18.477 1.00 96.62 97 PRO A O 1
ATOM 791 N N . ALA A 1 98 ? 5.775 2.134 19.112 1.00 97.31 98 ALA A N 1
ATOM 792 C CA . ALA A 1 98 ? 6.141 1.109 18.146 1.00 97.31 98 ALA A CA 1
ATOM 793 C C . ALA A 1 98 ? 5.641 1.413 16.728 1.00 97.31 98 ALA A C 1
ATOM 795 O O . ALA A 1 98 ? 6.164 0.822 15.784 1.00 97.31 98 ALA A O 1
ATOM 796 N N . VAL A 1 99 ? 4.690 2.337 16.542 1.00 97.44 99 VAL A N 1
ATOM 797 C CA . VAL A 1 99 ? 4.218 2.749 15.211 1.00 97.44 99 VAL A CA 1
ATOM 798 C C . VAL A 1 99 ? 4.837 4.068 14.746 1.00 97.44 99 VAL A C 1
ATOM 800 O O . VAL A 1 99 ? 5.367 4.869 15.519 1.00 97.44 99 VAL A O 1
ATOM 803 N N . ILE A 1 100 ? 4.714 4.344 13.447 1.00 97.75 100 ILE A N 1
ATOM 804 C CA . ILE A 1 100 ? 4.986 5.671 12.891 1.00 97.75 100 ILE A CA 1
ATOM 805 C C . ILE A 1 100 ? 3.821 6.586 13.284 1.00 97.75 100 ILE A C 1
ATOM 807 O O . ILE A 1 100 ? 2.751 6.535 12.679 1.00 97.75 100 ILE A O 1
ATOM 811 N N . ARG A 1 101 ? 4.030 7.423 14.306 1.00 97.00 101 ARG A N 1
ATOM 812 C CA . ARG A 1 101 ? 3.003 8.282 14.926 1.00 97.00 101 ARG A CA 1
ATOM 813 C C . ARG A 1 101 ? 2.537 9.416 14.004 1.00 97.00 101 ARG A C 1
ATOM 815 O O . ARG A 1 101 ? 2.924 10.573 14.156 1.00 97.00 101 ARG A O 1
ATOM 822 N N . ASN A 1 102 ? 1.709 9.068 13.023 1.00 97.44 102 ASN A N 1
ATOM 823 C CA . ASN A 1 102 ? 1.076 9.987 12.088 1.00 97.44 102 ASN A CA 1
ATOM 824 C C . ASN A 1 102 ? -0.409 9.634 11.932 1.00 97.44 102 ASN A C 1
ATOM 826 O O . ASN A 1 102 ? -0.783 8.772 11.136 1.00 97.44 102 ASN A O 1
ATOM 830 N N . LEU A 1 103 ? -1.258 10.346 12.676 1.00 97.94 103 LEU A N 1
ATOM 831 C CA . LEU A 1 103 ? -2.699 10.098 12.709 1.00 97.94 103 LEU A CA 1
ATOM 832 C C . LEU A 1 103 ? -3.363 10.231 11.330 1.00 97.94 103 LEU A C 1
ATOM 834 O O . LEU A 1 103 ? -4.306 9.504 11.038 1.00 97.94 103 LEU A O 1
ATOM 838 N N . GLN A 1 104 ? -2.869 11.120 10.461 1.00 98.00 104 GLN A N 1
ATOM 839 C CA . GLN A 1 104 ? -3.464 11.309 9.134 1.00 98.00 104 GLN A CA 1
ATOM 840 C C . GLN A 1 104 ? -3.250 10.103 8.220 1.00 98.00 104 GLN A C 1
ATOM 842 O O . GLN A 1 104 ? -4.131 9.780 7.429 1.00 98.00 104 GLN A O 1
ATOM 847 N N . LYS A 1 105 ? -2.118 9.406 8.352 1.00 98.00 105 LYS A N 1
ATOM 848 C CA . LYS A 1 105 ? -1.842 8.179 7.593 1.00 98.00 105 LYS A CA 1
ATOM 849 C C . LYS A 1 105 ? -2.703 7.011 8.070 1.00 98.00 105 LYS A C 1
ATOM 851 O O . LYS A 1 105 ? -3.245 6.288 7.243 1.00 98.00 105 LYS A O 1
ATOM 856 N N . PHE A 1 106 ? -2.902 6.880 9.382 1.00 98.50 106 PHE A N 1
ATOM 857 C CA . PHE A 1 106 ? -3.838 5.900 9.945 1.00 98.50 106 PHE A CA 1
ATOM 858 C C . PHE A 1 106 ? -5.280 6.160 9.502 1.00 98.50 106 PHE A C 1
ATOM 860 O O . PHE A 1 106 ? -5.940 5.249 9.008 1.00 98.50 106 PHE A O 1
ATOM 867 N N . ARG A 1 107 ? -5.737 7.417 9.589 1.00 98.62 107 ARG A N 1
ATOM 868 C CA . ARG A 1 107 ? -7.049 7.825 9.068 1.00 98.62 107 ARG A CA 1
ATOM 869 C C . ARG A 1 107 ? -7.189 7.515 7.587 1.00 98.62 107 ARG A C 1
ATOM 871 O O . ARG A 1 107 ? -8.196 6.950 7.201 1.00 98.62 107 ARG A O 1
ATOM 878 N N . ALA A 1 108 ? -6.177 7.814 6.774 1.00 98.56 108 ALA A N 1
ATOM 879 C CA . ALA A 1 108 ? -6.209 7.490 5.353 1.00 98.56 108 ALA A CA 1
ATOM 880 C C . ALA A 1 108 ? -6.343 5.985 5.089 1.00 98.56 108 ALA A C 1
ATOM 882 O O . ALA A 1 108 ? -7.150 5.607 4.253 1.00 98.56 108 ALA A O 1
ATOM 883 N N . CYS A 1 109 ? -5.616 5.127 5.813 1.00 98.69 109 CYS A N 1
ATOM 884 C CA . CYS A 1 109 ? -5.746 3.674 5.649 1.00 98.69 109 CYS A CA 1
ATOM 885 C C . CYS A 1 109 ? -7.167 3.193 5.992 1.00 98.69 109 CYS A C 1
ATOM 887 O O . CYS A 1 109 ? -7.761 2.451 5.215 1.00 98.69 109 CYS A O 1
ATOM 889 N N . ARG A 1 110 ? -7.733 3.674 7.108 1.00 98.81 110 ARG A N 1
ATOM 890 C CA . ARG A 1 110 ? -9.109 3.369 7.534 1.00 98.81 110 ARG A CA 1
ATOM 891 C C . ARG A 1 110 ? -10.157 3.891 6.550 1.00 98.81 110 ARG A C 1
ATOM 893 O O . ARG A 1 110 ? -11.041 3.144 6.149 1.00 98.81 110 ARG A O 1
ATOM 900 N N . ASP A 1 111 ? -10.042 5.147 6.125 1.00 98.81 111 ASP A N 1
ATOM 901 C CA . ASP A 1 111 ? -10.955 5.771 5.159 1.00 98.81 111 ASP A CA 1
ATOM 902 C C . ASP A 1 111 ? -10.887 5.059 3.791 1.00 98.81 111 ASP A C 1
ATOM 904 O O . ASP A 1 111 ? -11.914 4.826 3.156 1.00 98.81 111 ASP A O 1
ATOM 908 N N . ASN A 1 112 ? -9.689 4.671 3.338 1.00 98.81 112 ASN A N 1
ATOM 909 C CA . ASN A 1 112 ? -9.519 3.925 2.091 1.00 98.81 112 ASN A CA 1
ATOM 910 C C . ASN A 1 112 ? -10.149 2.528 2.186 1.00 98.81 112 ASN A C 1
ATOM 912 O O . ASN A 1 112 ? -10.813 2.111 1.241 1.00 98.81 112 ASN A O 1
ATOM 916 N N . ALA A 1 113 ? -10.003 1.834 3.322 1.00 98.81 113 ALA A N 1
ATOM 917 C CA . ALA A 1 113 ? -10.678 0.556 3.558 1.00 98.81 113 ALA A CA 1
ATOM 918 C C . ALA A 1 113 ? -12.206 0.707 3.484 1.00 98.81 113 ALA A C 1
ATOM 920 O O . ALA A 1 113 ? -12.867 -0.068 2.799 1.00 98.81 113 ALA A O 1
ATOM 921 N N . GLN A 1 114 ? -12.765 1.761 4.091 1.00 98.81 114 GLN A N 1
ATOM 922 C CA . GLN A 1 114 ? -14.199 2.062 3.999 1.00 98.81 114 GLN A CA 1
ATOM 923 C C . GLN A 1 114 ? -14.663 2.269 2.554 1.00 98.81 114 GLN A C 1
ATOM 925 O O . GLN A 1 114 ? -15.731 1.787 2.181 1.00 98.81 114 GLN A O 1
ATOM 930 N N . ILE A 1 115 ? -13.879 2.975 1.733 1.00 98.81 115 ILE A N 1
ATOM 931 C CA . ILE A 1 115 ? -14.191 3.182 0.312 1.00 98.81 115 ILE A CA 1
ATOM 932 C C . ILE A 1 115 ? -14.138 1.855 -0.446 1.00 98.81 115 ILE A C 1
ATOM 934 O O . ILE A 1 115 ? -15.062 1.563 -1.202 1.00 98.81 115 ILE A O 1
ATOM 938 N N . ILE A 1 116 ? -13.106 1.040 -0.216 1.00 98.69 116 ILE A N 1
ATOM 939 C CA . ILE A 1 116 ? -12.955 -0.268 -0.862 1.00 98.69 116 ILE A CA 1
ATOM 940 C C . ILE A 1 116 ? -14.137 -1.178 -0.544 1.00 98.69 116 ILE A C 1
ATOM 942 O O . ILE A 1 116 ? -14.740 -1.711 -1.470 1.00 98.69 116 ILE A O 1
ATOM 946 N N . VAL A 1 117 ? -14.502 -1.306 0.734 1.00 98.56 117 VAL A N 1
ATOM 947 C CA . VAL A 1 117 ? -15.636 -2.133 1.172 1.00 98.56 117 VAL A CA 1
ATOM 948 C C . VAL A 1 117 ? -16.944 -1.603 0.588 1.00 98.56 117 VAL A C 1
ATOM 950 O O . VAL A 1 117 ? -17.711 -2.351 -0.009 1.00 98.56 117 VAL A O 1
ATOM 953 N N . LYS A 1 118 ? -17.192 -0.292 0.695 1.00 98.38 118 LYS A N 1
ATOM 954 C CA . LYS A 1 118 ? -18.433 0.335 0.217 1.00 98.38 118 LYS A CA 1
ATOM 955 C C . LYS A 1 118 ? -18.649 0.174 -1.289 1.00 98.38 118 LYS A C 1
ATOM 957 O O . LYS A 1 118 ? -19.792 0.062 -1.725 1.00 98.38 118 LYS A O 1
ATOM 962 N N . HIS A 1 119 ? -17.578 0.269 -2.070 1.00 98.06 119 HIS A N 1
ATOM 963 C CA . HIS A 1 119 ? -17.627 0.222 -3.530 1.00 98.06 119 HIS A CA 1
ATOM 964 C C . HIS A 1 119 ? -17.251 -1.153 -4.098 1.00 98.06 119 HIS A C 1
ATOM 966 O O . HIS A 1 119 ? -17.123 -1.270 -5.313 1.00 98.06 119 HIS A O 1
ATOM 972 N N . GLU A 1 120 ? -17.069 -2.164 -3.239 1.00 97.75 120 GLU A N 1
ATOM 973 C CA . GLU A 1 120 ? -16.673 -3.530 -3.611 1.00 97.75 120 GLU A CA 1
ATOM 974 C C . GLU A 1 120 ? -15.442 -3.552 -4.542 1.00 97.75 120 GLU A C 1
ATOM 976 O O . GLU A 1 120 ? -15.364 -4.308 -5.511 1.00 97.75 120 GLU A O 1
ATOM 981 N N . ILE A 1 121 ? -14.470 -2.675 -4.266 1.00 98.25 121 ILE A N 1
ATOM 982 C CA . ILE A 1 121 ? -13.291 -2.484 -5.117 1.00 98.25 121 ILE A CA 1
ATOM 983 C C . ILE A 1 121 ? -12.399 -3.721 -5.045 1.00 98.25 121 ILE A C 1
ATOM 985 O O . ILE A 1 121 ? -11.878 -4.056 -3.983 1.00 98.25 121 ILE A O 1
ATOM 989 N N . ASN A 1 122 ? -12.138 -4.343 -6.194 1.00 98.31 122 ASN A N 1
ATOM 990 C CA . ASN A 1 122 ? -11.175 -5.432 -6.324 1.00 98.31 122 ASN A CA 1
ATOM 991 C C . ASN A 1 122 ? -9.823 -4.889 -6.820 1.00 98.31 122 ASN A C 1
ATOM 993 O O . ASN A 1 122 ? -9.632 -4.661 -8.013 1.00 98.31 122 ASN A O 1
ATOM 997 N N . LEU A 1 123 ? -8.882 -4.682 -5.898 1.00 98.44 123 LEU A N 1
ATOM 998 C CA . LEU A 1 123 ? -7.534 -4.192 -6.182 1.00 98.44 123 LEU A CA 1
ATOM 999 C C . LEU A 1 123 ? -6.752 -5.167 -7.060 1.00 98.44 123 LEU A C 1
ATOM 1001 O O . LEU A 1 123 ? -6.035 -4.719 -7.947 1.00 98.44 123 LEU A O 1
ATOM 1005 N N . ALA A 1 124 ? -6.896 -6.480 -6.860 1.00 98.12 124 ALA A N 1
ATOM 1006 C CA . ALA A 1 124 ? -6.206 -7.464 -7.694 1.00 98.12 124 ALA A CA 1
ATOM 1007 C C . ALA A 1 124 ? -6.616 -7.325 -9.164 1.00 98.12 124 ALA A C 1
ATOM 1009 O O . ALA A 1 124 ? -5.751 -7.237 -10.033 1.00 98.12 124 ALA A O 1
ATOM 1010 N N . GLN A 1 125 ? -7.921 -7.210 -9.425 1.00 98.31 125 GLN A N 1
ATOM 1011 C CA . GLN A 1 125 ? -8.436 -6.987 -10.773 1.00 98.31 125 GLN A CA 1
ATOM 1012 C C . GLN A 1 125 ? -7.975 -5.637 -11.337 1.00 98.31 125 GLN A C 1
ATOM 1014 O O . GLN A 1 125 ? -7.457 -5.596 -12.445 1.00 98.31 125 GLN A O 1
ATOM 1019 N N . ILE A 1 126 ? -8.077 -4.556 -10.555 1.00 98.31 126 ILE A N 1
ATOM 1020 C CA . ILE A 1 126 ? -7.636 -3.217 -10.978 1.00 98.31 126 ILE A CA 1
ATOM 1021 C C . ILE A 1 126 ? -6.162 -3.214 -11.385 1.00 98.31 126 ILE A C 1
ATOM 1023 O O . ILE A 1 126 ? -5.820 -2.690 -12.441 1.00 98.31 126 ILE A O 1
ATOM 1027 N N . PHE A 1 127 ? -5.274 -3.781 -10.563 1.00 98.50 127 PHE A N 1
ATOM 1028 C CA . PHE A 1 127 ? -3.843 -3.793 -10.863 1.00 98.50 127 PHE A CA 1
ATOM 1029 C C . PHE A 1 127 ? -3.524 -4.668 -12.076 1.00 98.50 127 PHE A C 1
ATOM 1031 O O . PHE A 1 127 ? -2.693 -4.267 -12.890 1.00 98.50 127 PHE A O 1
ATOM 1038 N N . MET A 1 128 ? -4.199 -5.812 -12.223 1.00 97.88 128 MET A N 1
ATOM 1039 C CA . MET A 1 128 ? -4.085 -6.644 -13.421 1.00 97.88 128 MET A CA 1
ATOM 1040 C C . MET A 1 128 ? -4.509 -5.867 -14.668 1.00 97.88 128 MET A C 1
ATOM 1042 O O . MET A 1 128 ? -3.673 -5.645 -15.535 1.00 97.88 128 MET A O 1
ATOM 1046 N N . ASP A 1 129 ? -5.738 -5.352 -14.712 1.00 97.94 129 ASP A N 1
ATOM 1047 C CA . ASP A 1 129 ? -6.272 -4.632 -15.877 1.00 97.94 129 ASP A CA 1
ATOM 1048 C C . ASP A 1 129 ? -5.428 -3.405 -16.252 1.00 97.94 129 ASP A C 1
ATOM 1050 O O . ASP A 1 129 ? -5.304 -3.059 -17.425 1.00 97.94 129 ASP A O 1
ATOM 1054 N N . THR A 1 130 ? -4.828 -2.751 -15.253 1.00 98.25 130 THR A N 1
ATOM 1055 C CA . THR A 1 130 ? -4.043 -1.527 -15.453 1.00 98.25 130 THR A CA 1
ATOM 1056 C C . THR A 1 130 ? -2.618 -1.807 -15.937 1.00 98.25 130 THR A C 1
ATOM 1058 O O . THR A 1 130 ? -2.096 -1.050 -16.751 1.00 98.25 130 THR A O 1
ATOM 1061 N N . PHE A 1 131 ? -1.953 -2.853 -15.431 1.00 98.12 131 PHE A N 1
ATOM 1062 C CA . PHE A 1 131 ? -0.503 -3.022 -15.612 1.00 98.12 131 PHE A CA 1
ATOM 1063 C C . PHE A 1 131 ? -0.072 -4.364 -16.215 1.00 98.12 131 PHE A C 1
ATOM 1065 O O . PHE A 1 131 ? 1.123 -4.540 -16.448 1.00 98.12 131 PHE A O 1
ATOM 1072 N N . GLU A 1 132 ? -0.975 -5.313 -16.493 1.00 93.50 132 GLU A N 1
ATOM 1073 C CA . GLU A 1 132 ? -0.598 -6.645 -17.009 1.00 93.50 132 GLU A CA 1
ATOM 1074 C C . GLU A 1 132 ? 0.231 -6.589 -18.305 1.00 93.50 132 GLU A C 1
ATOM 1076 O O . GLU A 1 132 ? 1.109 -7.426 -18.520 1.00 93.50 132 GLU A O 1
ATOM 1081 N N . ASN A 1 133 ? -0.022 -5.576 -19.140 1.00 93.94 133 ASN A N 1
ATOM 1082 C CA . ASN A 1 133 ? 0.623 -5.371 -20.436 1.00 93.94 133 ASN A CA 1
ATOM 1083 C C . ASN A 1 133 ? 1.707 -4.282 -20.388 1.00 93.94 133 ASN A C 1
ATOM 1085 O O . ASN A 1 133 ? 2.213 -3.878 -21.438 1.00 93.94 133 ASN A O 1
ATOM 1089 N N . TYR A 1 134 ? 2.064 -3.793 -19.195 1.00 96.38 134 TYR A N 1
ATOM 1090 C CA . TYR A 1 134 ? 3.090 -2.768 -19.062 1.00 96.38 134 TYR A CA 1
ATOM 1091 C C . TYR A 1 134 ? 4.442 -3.313 -19.556 1.00 96.38 134 TYR A C 1
ATOM 1093 O O . TYR A 1 134 ? 4.853 -4.411 -19.158 1.00 96.38 134 TYR A O 1
ATOM 1101 N N . PRO A 1 135 ? 5.164 -2.581 -20.425 1.00 94.19 135 PRO A N 1
ATOM 1102 C CA . PRO A 1 135 ? 6.414 -3.068 -20.980 1.00 94.19 135 PRO A CA 1
ATOM 1103 C C . PRO A 1 135 ? 7.474 -3.221 -19.891 1.00 94.19 135 PRO A C 1
ATOM 1105 O O . PRO A 1 135 ? 7.685 -2.359 -19.037 1.00 94.19 135 PRO A O 1
ATOM 1108 N N . THR A 1 136 ? 8.205 -4.322 -19.959 1.00 92.81 136 THR A N 1
ATOM 1109 C CA . THR A 1 136 ? 9.398 -4.517 -19.141 1.00 92.81 136 THR A CA 1
ATOM 1110 C C . THR A 1 136 ? 10.508 -3.542 -19.524 1.00 92.81 136 THR A C 1
ATOM 1112 O O . THR A 1 136 ? 10.611 -3.138 -20.683 1.00 92.81 136 THR A O 1
ATOM 1115 N N . VA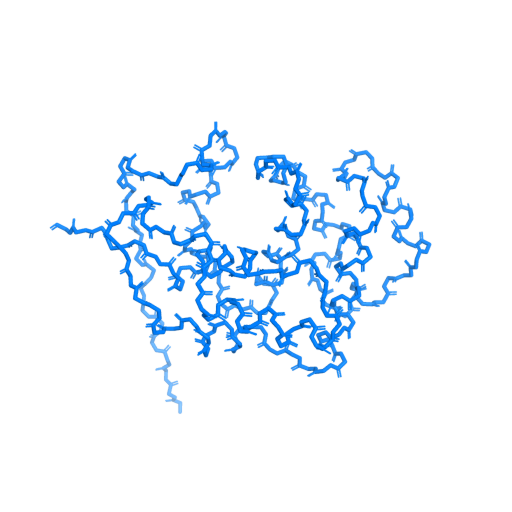L A 1 137 ? 11.395 -3.237 -18.578 1.00 92.44 137 VAL A N 1
ATOM 1116 C CA . VAL A 1 137 ? 12.527 -2.316 -18.783 1.00 92.44 137 VAL A CA 1
ATOM 1117 C C . VAL A 1 137 ? 13.878 -3.040 -18.739 1.00 92.44 137 VAL A C 1
ATOM 1119 O O . VAL A 1 137 ? 13.969 -4.155 -18.230 1.00 92.44 137 VAL A O 1
ATOM 1122 N N . SER A 1 138 ? 14.931 -2.414 -19.271 1.00 89.50 138 SER A N 1
ATOM 1123 C CA . SER A 1 138 ? 16.278 -3.002 -19.381 1.00 89.50 138 SER A CA 1
ATOM 1124 C C . SER A 1 138 ? 17.050 -3.066 -18.064 1.00 89.50 138 SER A C 1
ATOM 1126 O O . SER A 1 138 ? 17.920 -3.912 -17.894 1.00 89.50 138 SER A O 1
ATOM 1128 N N . ASP A 1 139 ? 16.769 -2.154 -17.134 1.00 90.75 139 ASP A N 1
ATOM 1129 C CA . ASP A 1 139 ? 17.521 -2.014 -15.889 1.00 90.75 139 ASP A CA 1
ATOM 1130 C C . ASP A 1 139 ? 16.713 -1.274 -14.811 1.00 90.75 139 ASP A C 1
ATOM 1132 O O . ASP A 1 139 ? 15.661 -0.683 -15.067 1.00 90.75 139 ASP A O 1
ATOM 1136 N N . TYR A 1 140 ? 17.220 -1.298 -13.576 1.00 91.25 140 TYR A N 1
ATOM 1137 C CA . TYR A 1 140 ? 16.578 -0.652 -12.428 1.00 91.25 140 TYR A CA 1
ATOM 1138 C C . TYR A 1 140 ? 16.550 0.879 -12.499 1.00 91.25 140 TYR A C 1
ATOM 1140 O O . TYR A 1 140 ? 15.747 1.488 -11.793 1.00 91.25 140 TYR A O 1
ATOM 1148 N N . GLU A 1 141 ? 17.424 1.516 -13.284 1.00 90.38 141 GLU A N 1
ATOM 1149 C CA . GLU A 1 141 ? 17.401 2.975 -13.461 1.00 90.38 141 GLU A CA 1
ATOM 1150 C C . GLU A 1 141 ? 16.292 3.403 -14.425 1.00 90.38 141 GLU A C 1
ATOM 1152 O O . GLU A 1 141 ? 15.756 4.502 -14.296 1.00 90.38 141 GLU A O 1
ATOM 1157 N N . SER A 1 142 ? 15.917 2.500 -15.328 1.00 92.62 142 SER A N 1
ATOM 1158 C CA . SER A 1 142 ? 14.827 2.642 -16.287 1.00 92.62 142 SER A CA 1
ATOM 1159 C C . SER A 1 142 ? 13.450 2.342 -15.689 1.00 92.62 142 SER A C 1
ATOM 1161 O O . SER A 1 142 ? 12.438 2.577 -16.349 1.00 92.62 142 SER A O 1
ATOM 1163 N N . LEU A 1 143 ? 13.373 1.850 -14.444 1.00 94.44 143 LEU A N 1
ATOM 1164 C CA . LEU A 1 143 ? 12.090 1.699 -13.761 1.00 94.44 143 LEU A CA 1
ATOM 1165 C C . LEU A 1 143 ? 11.437 3.075 -13.558 1.00 94.44 143 LEU A C 1
ATOM 1167 O O . LEU A 1 143 ? 12.049 3.972 -12.967 1.00 94.44 143 LEU A O 1
ATOM 1171 N N . PRO A 1 144 ? 10.184 3.255 -14.002 1.00 95.94 144 PRO A N 1
ATOM 1172 C CA . PRO A 1 144 ? 9.508 4.537 -13.895 1.00 95.94 144 PRO A CA 1
ATOM 1173 C C . PRO A 1 144 ? 9.254 4.900 -12.429 1.00 95.94 144 PRO A C 1
ATOM 1175 O O . PRO A 1 144 ? 8.883 4.061 -11.611 1.00 95.94 144 PRO A O 1
ATOM 1178 N N . GLN A 1 145 ? 9.381 6.181 -12.084 1.00 95.69 145 GLN A N 1
ATOM 1179 C CA . GLN A 1 145 ? 8.864 6.670 -10.801 1.00 95.69 145 GLN A CA 1
ATOM 1180 C C . GLN A 1 145 ? 7.323 6.728 -10.807 1.00 95.69 145 GLN A C 1
ATOM 1182 O O . GLN A 1 145 ? 6.689 6.624 -9.758 1.00 95.69 145 GLN A O 1
ATOM 1187 N N . TYR A 1 146 ? 6.731 6.949 -11.980 1.00 97.94 146 TYR A N 1
ATOM 1188 C CA . TYR A 1 146 ? 5.303 6.910 -12.294 1.00 97.94 146 TYR A CA 1
ATOM 1189 C C . TYR A 1 146 ? 5.148 6.736 -13.815 1.00 97.94 146 TYR A C 1
ATOM 1191 O O . TYR A 1 146 ? 6.085 7.039 -14.557 1.00 97.94 146 TYR A O 1
ATOM 1199 N N . CYS A 1 147 ? 3.982 6.289 -14.274 1.00 98.12 147 CYS A N 1
ATOM 1200 C CA . CYS A 1 147 ? 3.658 6.111 -15.693 1.00 98.12 147 CYS A CA 1
ATOM 1201 C C . CYS A 1 147 ? 2.253 6.654 -16.006 1.00 98.12 147 CYS A C 1
ATOM 1203 O O . CYS A 1 147 ? 1.572 7.158 -15.111 1.00 98.12 147 CYS A O 1
ATOM 1205 N N . GLU A 1 148 ? 1.838 6.609 -17.271 1.00 98.38 148 GLU A N 1
ATOM 1206 C CA . GLU A 1 148 ? 0.523 7.102 -17.703 1.00 98.38 148 GLU A CA 1
ATOM 1207 C C . GLU A 1 148 ? -0.608 6.334 -17.011 1.00 98.38 148 GLU A C 1
ATOM 1209 O O . GLU A 1 148 ? -1.480 6.942 -16.390 1.00 98.38 148 GLU A O 1
ATOM 1214 N N . GLU A 1 149 ? -0.497 5.009 -16.971 1.00 98.44 149 GLU A N 1
ATOM 1215 C CA . GLU A 1 149 ? -1.449 4.099 -16.340 1.00 98.44 149 GLU A CA 1
ATOM 1216 C C . GLU A 1 149 ? -1.596 4.399 -14.839 1.00 98.44 149 GLU A C 1
ATOM 1218 O O . GLU A 1 149 ? -2.703 4.464 -14.300 1.00 98.44 149 GLU A O 1
ATOM 1223 N N . SER A 1 150 ? -0.486 4.685 -14.143 1.00 98.62 150 SER A N 1
ATOM 1224 C CA . SER A 1 150 ? -0.539 5.034 -12.720 1.00 98.62 150 SER A CA 1
ATOM 1225 C C . SER A 1 150 ? -1.096 6.440 -12.462 1.00 98.62 150 SER A C 1
ATOM 1227 O O . SER A 1 150 ? -1.650 6.691 -11.389 1.00 98.62 150 SER A O 1
ATOM 1229 N N . ILE A 1 151 ? -0.979 7.362 -13.424 1.00 98.75 151 ILE A N 1
ATOM 1230 C CA . ILE A 1 151 ? -1.601 8.692 -13.362 1.00 98.75 151 ILE A CA 1
ATOM 1231 C C . ILE A 1 151 ? -3.117 8.585 -13.518 1.00 98.75 151 ILE A C 1
ATOM 1233 O O . ILE A 1 151 ? -3.849 9.241 -12.773 1.00 98.75 151 ILE A O 1
ATOM 1237 N N . GLU A 1 152 ? -3.584 7.798 -14.481 1.00 98.62 152 GLU A N 1
ATOM 1238 C CA . GLU A 1 152 ? -5.010 7.589 -14.734 1.00 98.62 152 GLU A CA 1
ATOM 1239 C C . GLU A 1 152 ? -5.677 6.896 -13.550 1.00 98.62 152 GLU A C 1
ATOM 1241 O O . GLU A 1 152 ? -6.613 7.455 -12.970 1.00 98.62 152 GLU A O 1
ATOM 1246 N N . LEU A 1 153 ? -5.096 5.792 -13.074 1.00 98.62 153 LEU A N 1
ATOM 1247 C CA . LEU A 1 153 ? -5.606 5.083 -11.905 1.00 98.62 153 LEU A CA 1
ATOM 1248 C C . LEU A 1 153 ? -5.642 5.977 -10.653 1.00 98.62 153 LEU A C 1
ATOM 1250 O O . LEU A 1 153 ? -6.620 5.977 -9.904 1.00 98.62 153 LE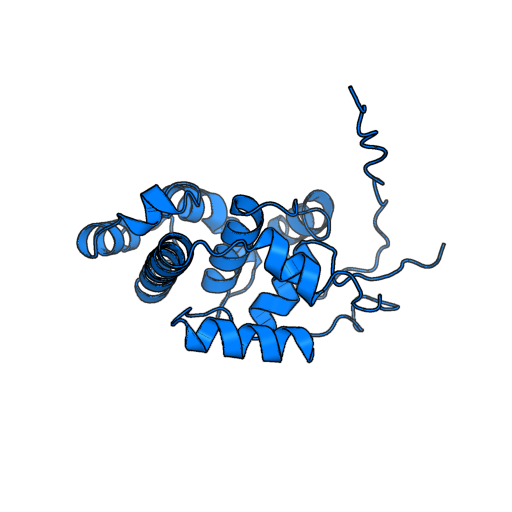U A O 1
ATOM 1254 N N . ALA A 1 154 ? -4.613 6.804 -10.428 1.00 98.62 154 ALA A N 1
ATOM 1255 C CA . ALA A 1 154 ? -4.614 7.743 -9.305 1.00 98.62 154 ALA A CA 1
ATOM 1256 C C . ALA A 1 154 ? -5.778 8.743 -9.384 1.00 98.62 154 ALA A C 1
ATOM 1258 O O . ALA A 1 154 ? -6.367 9.076 -8.352 1.00 98.62 154 ALA A O 1
ATOM 1259 N N . LYS A 1 155 ? -6.114 9.239 -10.583 1.00 98.69 155 LYS A N 1
ATOM 1260 C CA . LYS A 1 155 ? -7.240 10.167 -10.778 1.00 98.69 155 LYS A CA 1
ATOM 1261 C C . LYS A 1 155 ? -8.570 9.491 -10.468 1.00 98.69 155 LYS A C 1
ATOM 1263 O O . LYS A 1 155 ? -9.382 10.085 -9.760 1.00 98.69 155 LYS A O 1
ATOM 1268 N N . GLU A 1 156 ? -8.770 8.269 -10.952 1.00 98.38 156 GLU A N 1
ATOM 1269 C CA . GLU A 1 156 ? -9.989 7.492 -10.704 1.00 98.38 156 GLU A CA 1
ATOM 1270 C C . GLU A 1 156 ? -10.196 7.239 -9.210 1.00 98.38 156 GLU A C 1
ATOM 1272 O O . GLU A 1 156 ? -11.231 7.606 -8.649 1.00 98.38 156 GLU A O 1
ATOM 1277 N N . LEU A 1 157 ? -9.172 6.716 -8.532 1.00 98.38 157 LEU A N 1
ATOM 1278 C CA . LEU A 1 157 ? -9.226 6.435 -7.098 1.00 98.38 157 LEU A CA 1
ATOM 1279 C C . LEU A 1 157 ? -9.419 7.718 -6.275 1.00 98.38 157 LEU A C 1
ATOM 1281 O O . LEU A 1 157 ? -10.216 7.741 -5.334 1.00 98.38 157 LEU A O 1
ATOM 1285 N N . THR A 1 158 ? -8.761 8.819 -6.655 1.00 98.19 158 THR A N 1
ATOM 1286 C CA . THR A 1 158 ? -8.975 10.131 -6.018 1.00 98.19 158 THR A CA 1
ATOM 1287 C C . THR A 1 158 ? -10.420 10.609 -6.189 1.00 98.19 158 THR A C 1
ATOM 1289 O O . THR A 1 158 ? -10.989 11.171 -5.253 1.00 98.19 158 THR A O 1
ATOM 1292 N N . GLY A 1 159 ? -11.042 10.353 -7.345 1.00 98.12 159 GLY A N 1
ATOM 1293 C CA . GLY A 1 159 ? -12.457 10.642 -7.596 1.00 98.12 159 GLY A CA 1
ATOM 1294 C C . GLY A 1 159 ? -13.411 9.890 -6.660 1.00 98.12 159 GLY A C 1
ATOM 1295 O O . GLY A 1 159 ? -14.468 10.417 -6.316 1.00 98.12 159 GLY A O 1
ATOM 1296 N N . LEU A 1 160 ? -13.010 8.706 -6.183 1.00 97.88 160 LEU A N 1
ATOM 1297 C CA . LEU A 1 160 ? -13.728 7.924 -5.166 1.00 97.88 160 LEU A CA 1
ATOM 1298 C C . LEU A 1 160 ? -13.425 8.371 -3.725 1.00 97.88 160 LEU A C 1
ATOM 1300 O O . LEU A 1 160 ? -14.061 7.901 -2.783 1.00 97.88 160 LEU A O 1
ATOM 1304 N N . GLY A 1 161 ? -12.475 9.291 -3.540 1.00 98.12 161 GLY A N 1
ATOM 1305 C CA . GLY A 1 161 ? -12.054 9.801 -2.237 1.00 98.12 161 GLY A CA 1
ATOM 1306 C C . GLY A 1 161 ? -10.882 9.050 -1.604 1.00 98.12 161 GLY A C 1
ATOM 1307 O O . GLY A 1 161 ? -10.562 9.331 -0.447 1.00 98.12 161 GLY A O 1
ATOM 1308 N N . ILE A 1 162 ? -10.234 8.130 -2.332 1.00 98.44 162 ILE A N 1
ATOM 1309 C CA . IL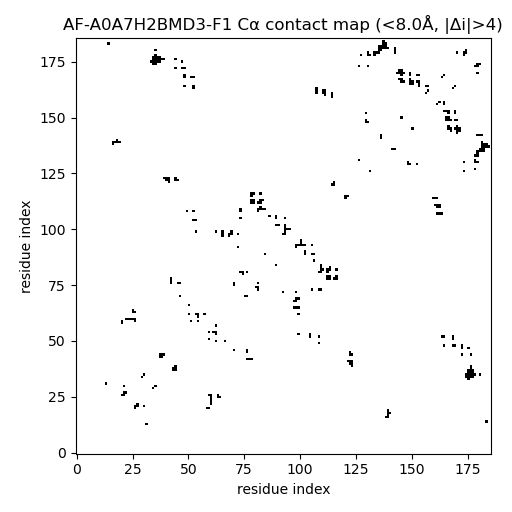E A 1 162 ? -9.012 7.460 -1.873 1.00 98.44 162 ILE A CA 1
ATOM 1310 C C . ILE A 1 162 ? -7.917 8.503 -1.642 1.00 98.44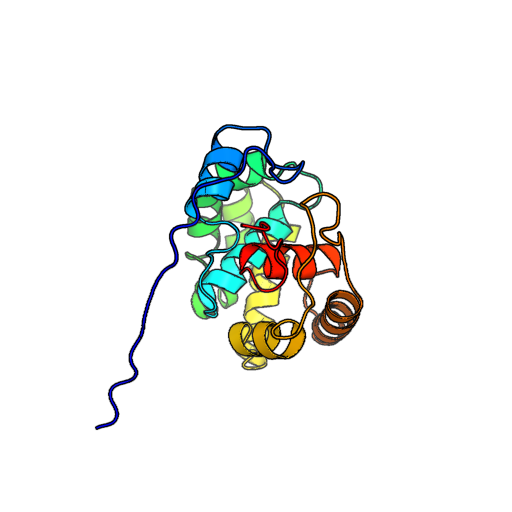 162 ILE A C 1
ATOM 1312 O O . ILE A 1 162 ? -7.706 9.416 -2.443 1.00 98.44 162 ILE A O 1
ATOM 1316 N N . LYS A 1 163 ? -7.191 8.355 -0.534 1.00 97.25 163 LYS A N 1
ATOM 1317 C CA . LYS A 1 163 ? -6.133 9.275 -0.107 1.00 97.25 163 LYS A CA 1
ATOM 1318 C C . LYS A 1 163 ? -4.770 8.596 -0.167 1.00 97.25 163 LYS A C 1
ATOM 1320 O O . LYS A 1 163 ? -4.656 7.390 0.017 1.00 97.25 163 LYS A O 1
ATOM 1325 N N . PHE A 1 164 ? -3.722 9.398 -0.360 1.00 97.56 164 PHE A N 1
ATOM 1326 C CA . PHE A 1 164 ? -2.305 8.993 -0.358 1.00 97.56 164 PHE A CA 1
ATOM 1327 C C . PHE A 1 164 ? -1.847 8.027 -1.466 1.00 97.56 164 PHE A C 1
ATOM 1329 O O . PHE A 1 164 ? -0.641 7.840 -1.615 1.00 97.56 164 PHE A O 1
ATOM 1336 N N . TRP A 1 165 ? -2.734 7.484 -2.302 1.00 97.94 165 TRP A N 1
ATOM 1337 C CA . TRP A 1 165 ? -2.364 6.604 -3.422 1.00 97.94 165 TRP A CA 1
ATOM 1338 C C . TRP A 1 165 ? -2.169 7.387 -4.722 1.00 97.94 165 TRP A C 1
ATOM 1340 O O . TRP A 1 165 ? -2.902 7.234 -5.693 1.00 97.94 165 TRP A O 1
ATOM 1350 N N . GLY A 1 166 ? -1.178 8.281 -4.715 1.00 97.94 166 GLY A N 1
ATOM 1351 C CA . GLY A 1 166 ? -0.787 9.031 -5.910 1.00 97.94 166 GLY A CA 1
ATOM 1352 C C . GLY A 1 166 ? -0.055 8.168 -6.952 1.00 97.94 166 GLY A C 1
ATOM 1353 O O . GLY A 1 166 ? 0.314 7.026 -6.659 1.00 97.94 166 GLY A O 1
ATOM 1354 N N . PRO A 1 167 ? 0.262 8.732 -8.134 1.00 98.50 167 PRO A N 1
ATOM 1355 C CA . PRO A 1 167 ? 0.834 7.974 -9.253 1.00 98.50 167 PRO A CA 1
ATOM 1356 C C . PRO A 1 167 ? 2.127 7.230 -8.907 1.00 98.50 167 PRO A C 1
ATOM 1358 O O . PRO A 1 167 ? 2.343 6.109 -9.360 1.00 98.50 167 PRO A O 1
ATOM 1361 N N . THR A 1 168 ? 2.979 7.826 -8.065 1.00 97.38 168 THR A N 1
ATOM 1362 C CA . THR A 1 168 ? 4.221 7.191 -7.602 1.00 97.38 168 THR A CA 1
ATOM 1363 C C . THR A 1 168 ? 3.972 6.004 -6.681 1.00 97.38 168 THR A C 1
ATOM 1365 O O . THR A 1 168 ? 4.682 5.007 -6.778 1.00 97.38 168 THR A O 1
ATOM 1368 N N . VAL A 1 169 ? 2.968 6.084 -5.801 1.00 98.00 169 VAL A N 1
ATOM 1369 C CA . VAL A 1 169 ? 2.625 4.981 -4.893 1.00 98.00 169 VAL A CA 1
ATOM 1370 C C . VAL A 1 169 ? 2.104 3.803 -5.704 1.00 98.00 169 VAL A C 1
ATOM 1372 O O . VAL A 1 169 ? 2.622 2.702 -5.563 1.00 98.00 169 VAL A O 1
ATOM 1375 N N . LEU A 1 170 ? 1.157 4.048 -6.610 1.00 98.62 170 LEU A N 1
ATOM 1376 C CA . LEU A 1 170 ? 0.570 3.004 -7.451 1.00 98.62 170 LEU A CA 1
ATOM 1377 C C . LEU A 1 170 ? 1.615 2.342 -8.357 1.00 98.62 170 LEU A C 1
ATOM 1379 O O . LEU A 1 170 ? 1.698 1.118 -8.396 1.00 98.62 170 LEU A O 1
ATOM 1383 N N . CYS A 1 171 ? 2.478 3.134 -9.001 1.00 98.31 171 CYS A N 1
ATOM 1384 C CA . CYS A 1 171 ? 3.585 2.607 -9.801 1.00 98.31 171 CYS A CA 1
ATOM 1385 C C . CYS A 1 171 ? 4.564 1.771 -8.957 1.00 98.31 171 CYS A C 1
ATOM 1387 O O . CYS A 1 171 ? 5.025 0.722 -9.396 1.00 98.31 171 CYS A O 1
ATOM 1389 N N . SER A 1 172 ? 4.857 2.195 -7.723 1.00 97.31 172 SER A N 1
ATOM 1390 C CA . SER A 1 172 ? 5.729 1.438 -6.814 1.00 97.31 172 SER A CA 1
ATOM 1391 C C . SER A 1 172 ? 5.088 0.125 -6.345 1.00 97.31 172 SER A C 1
ATOM 1393 O O . SER A 1 172 ? 5.793 -0.874 -6.217 1.00 97.31 172 SER A O 1
ATOM 1395 N N . VAL A 1 173 ? 3.766 0.089 -6.125 1.00 98.31 173 VAL A N 1
ATOM 1396 C CA . VAL A 1 173 ? 3.049 -1.169 -5.847 1.00 98.31 173 VAL A CA 1
ATOM 1397 C C . VAL A 1 173 ? 3.075 -2.079 -7.070 1.00 98.31 173 VAL A C 1
ATOM 1399 O O . VAL A 1 173 ? 3.411 -3.249 -6.929 1.00 98.31 173 VAL A O 1
ATOM 1402 N N . ALA A 1 174 ? 2.828 -1.557 -8.274 1.00 98.44 174 ALA A N 1
ATOM 1403 C CA . ALA A 1 174 ? 2.917 -2.344 -9.505 1.00 98.44 174 ALA A CA 1
ATOM 1404 C C . ALA A 1 174 ? 4.319 -2.959 -9.701 1.00 98.44 174 ALA A C 1
ATOM 1406 O O . ALA A 1 174 ? 4.439 -4.095 -10.158 1.00 98.44 174 ALA A O 1
ATOM 1407 N N . GLN A 1 175 ? 5.378 -2.256 -9.282 1.00 97.19 175 GLN A N 1
ATOM 1408 C CA . GLN A 1 175 ? 6.735 -2.808 -9.223 1.00 97.19 175 GLN A CA 1
ATOM 1409 C C . GLN A 1 175 ? 6.901 -3.890 -8.148 1.00 97.19 175 GLN A C 1
ATOM 1411 O O . GLN A 1 175 ? 7.497 -4.932 -8.409 1.00 97.19 175 GLN A O 1
ATOM 1416 N N . ALA A 1 176 ? 6.359 -3.684 -6.944 1.00 96.50 176 ALA A N 1
ATOM 1417 C CA . ALA A 1 176 ? 6.405 -4.681 -5.873 1.00 96.50 176 ALA A CA 1
ATOM 1418 C C . ALA A 1 176 ? 5.660 -5.980 -6.235 1.00 96.50 176 ALA A C 1
ATOM 1420 O O . ALA A 1 176 ? 6.105 -7.059 -5.849 1.00 96.50 176 ALA A O 1
ATOM 1421 N N . LEU A 1 177 ? 4.586 -5.873 -7.019 1.00 96.56 177 LEU A N 1
ATOM 1422 C CA . LEU A 1 177 ? 3.813 -6.990 -7.573 1.00 96.56 177 LEU A CA 1
ATOM 1423 C C . LEU A 1 177 ? 4.476 -7.646 -8.797 1.00 96.56 177 LEU A C 1
ATOM 1425 O O . LEU A 1 177 ? 3.989 -8.657 -9.292 1.00 96.56 177 LEU A O 1
ATOM 1429 N N . GLY A 1 178 ? 5.555 -7.062 -9.326 1.00 95.38 178 GLY A N 1
ATOM 1430 C CA . GLY A 1 178 ? 6.235 -7.561 -10.522 1.00 95.38 178 GLY A CA 1
ATOM 1431 C C . GLY A 1 178 ? 5.482 -7.311 -11.834 1.00 95.38 178 GLY A C 1
ATOM 1432 O O . GLY A 1 178 ? 5.872 -7.861 -12.864 1.00 95.38 178 GLY A O 1
ATOM 1433 N N . LEU A 1 179 ? 4.431 -6.483 -11.833 1.00 96.38 179 LEU A N 1
ATOM 1434 C 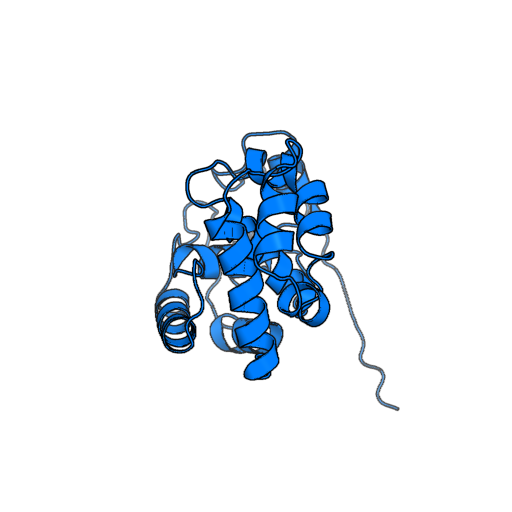CA . LEU A 1 179 ? 3.721 -6.059 -13.048 1.00 96.38 179 LEU A CA 1
ATOM 1435 C C . LEU A 1 179 ? 4.574 -5.077 -13.865 1.00 96.38 179 LEU A C 1
ATOM 1437 O O . LEU A 1 179 ? 4.661 -5.195 -15.080 1.00 96.38 179 LEU A O 1
ATOM 1441 N N . ILE A 1 180 ? 5.298 -4.182 -13.184 1.00 96.75 180 ILE A N 1
ATOM 1442 C CA . ILE A 1 180 ? 6.345 -3.343 -13.781 1.00 96.75 180 ILE A CA 1
ATOM 1443 C C . ILE A 1 180 ? 7.701 -3.886 -13.332 1.00 96.75 180 ILE A C 1
ATOM 1445 O O . ILE A 1 180 ? 8.066 -3.762 -12.164 1.00 96.75 180 ILE A O 1
ATOM 1449 N N . ARG A 1 181 ? 8.465 -4.491 -14.244 1.00 94.19 181 ARG A N 1
ATOM 1450 C CA . ARG A 1 181 ? 9.700 -5.211 -13.890 1.00 94.19 181 ARG A CA 1
ATOM 1451 C C . ARG A 1 181 ? 10.818 -5.047 -14.915 1.00 94.19 181 ARG A C 1
ATOM 1453 O O . ARG A 1 181 ? 10.583 -4.725 -16.079 1.00 94.19 181 ARG A O 1
ATOM 1460 N N . VAL A 1 182 ? 12.037 -5.301 -14.453 1.00 91.25 182 VAL A N 1
ATOM 1461 C CA . VAL A 1 182 ? 13.238 -5.407 -15.289 1.00 91.25 182 VAL A CA 1
ATOM 1462 C C . VAL A 1 182 ? 13.261 -6.788 -15.958 1.00 91.25 182 VAL A C 1
ATOM 1464 O O . VAL A 1 182 ? 12.920 -7.778 -15.309 1.00 91.25 182 VAL A O 1
ATOM 1467 N N . ILE A 1 183 ? 13.665 -6.874 -17.229 1.00 81.94 183 ILE A N 1
ATOM 1468 C CA . ILE A 1 183 ? 14.151 -8.136 -17.810 1.00 81.94 183 ILE A CA 1
ATOM 1469 C C . ILE A 1 183 ? 15.646 -8.206 -17.529 1.00 81.94 183 ILE A C 1
ATOM 1471 O O . ILE A 1 183 ? 16.403 -7.368 -18.009 1.00 81.94 183 ILE A O 1
ATOM 1475 N N . GLU A 1 184 ? 16.083 -9.208 -16.772 1.00 58.97 184 GLU A N 1
ATOM 1476 C CA . GLU A 1 184 ? 17.495 -9.580 -16.797 1.00 58.97 184 GLU A CA 1
ATOM 1477 C C . GLU A 1 184 ? 17.725 -10.349 -18.105 1.00 58.97 184 GLU A C 1
ATOM 1479 O O . GLU A 1 184 ? 17.171 -11.434 -18.298 1.00 58.97 184 GLU A 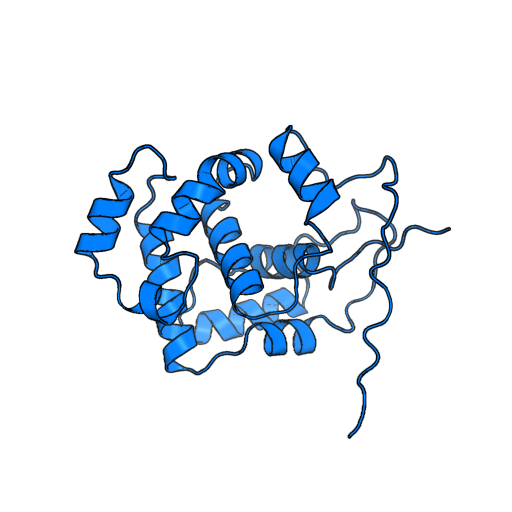O 1
ATOM 1484 N N . GLU A 1 185 ? 18.456 -9.747 -19.051 1.00 52.81 185 GLU A N 1
ATOM 1485 C CA . GLU A 1 185 ? 18.945 -10.471 -20.227 1.00 52.81 185 GLU A CA 1
ATOM 1486 C C . GLU A 1 185 ? 19.794 -11.657 -19.736 1.00 52.81 185 GLU A C 1
ATOM 1488 O O . GLU A 1 185 ? 20.761 -11.464 -18.995 1.00 52.81 185 GLU A O 1
ATOM 1493 N N . ASN A 1 186 ? 19.386 -12.879 -20.102 1.00 44.34 186 ASN A N 1
ATOM 1494 C CA . ASN A 1 186 ? 20.160 -14.106 -19.870 1.00 44.34 186 ASN A CA 1
ATOM 1495 C C . ASN A 1 186 ? 21.457 -14.114 -20.684 1.00 44.34 186 ASN A C 1
ATOM 1497 O O . ASN A 1 186 ? 21.391 -13.769 -21.887 1.00 44.34 186 ASN A O 1
#

pLDDT: mean 91.05, std 16.85, range [33.38, 98.81]

InterPro domains:
  IPR005019 Methyladenine glycosylase [PF03352] (25-180)
  IPR011257 DNA glycosylase [SSF48150] (20-180)
  IPR052891 DNA-3-methyladenine glycosylase [PTHR30037] (25-180)

Secondary structure (DSSP, 8-state):
-----------PPPPS---TT--SHHHHHHHHHTTT---SSHHHHHHHHHHHHHHTTS-HHHHHHHHHHHHHHTGGG-HHHHHT--HHHHHHHTT-TTS---HHHHHHHHHHHHHHHHTT--HHHHHHHHHTTPPPBSSTTSS-SS-HHHHHHHHHHHHTT--S--HHHHHHHHHHTTSS-B----

Solvent-accessible surface area (backbone atoms only — not comparable to full-atom values): 10584 Å² total; per-residue (Å²): 140,82,85,78,81,86,77,78,87,81,81,78,78,82,66,95,73,70,51,90,82,56,78,47,74,62,30,46,51,41,51,76,74,37,51,47,61,41,61,85,38,52,55,58,50,50,41,48,55,48,50,49,43,63,22,69,96,55,57,61,51,61,38,60,76,24,40,71,45,45,31,61,73,36,54,67,46,38,46,69,65,27,38,66,58,46,71,70,53,48,53,57,54,41,66,40,84,66,36,82,68,42,58,68,55,54,48,33,49,28,52,36,25,40,46,33,64,75,66,68,58,55,55,35,59,50,52,43,78,64,28,70,83,47,75,66,29,81,38,64,86,64,54,67,67,48,51,71,60,24,45,53,51,23,51,55,43,42,75,71,64,45,57,77,55,42,26,46,47,47,31,50,44,36,29,32,47,38,41,45,38,62,50,81,84,129

Foldseek 3Di:
DDDDDPDDDPQDDDDPADAPLQDDDLSVVCRNPFFLNQDLFQQSLLLLLLLVLVPVVHRSVVSSQLSVLSCVLCVVSPLVVLLPDDLVSLVVSLVDPSHPNDSVSSVLSNVLSVLCVVVVDTSSVLLCVQQQPPDEAAGNVPQDLFDPSLQVVQVVSVVSVRPSSHRSSSSSSCRRNNSHYHDDDD

Radius of gyration: 16.95 Å; Cα contacts (8 Å, |Δi|>4): 226; chains: 1; bounding box: 43×43×42 Å

Nearest PDB structures (foldseek):
  2ofk-assembly1_A  TM=9.080E-01  e=2.169E-11  Salmonella enterica subsp. enterica serovar Typhi
  4aia-assembly4_D  TM=9.145E-01  e=3.509E-10  Staphylococcus aureus
  4ai4-assembly1_A  TM=9.099E-01  e=5.035E-10  Staphylococcus aureus subsp. aureus MSSA476
  4ai5-assembly3_C  TM=9.100E-01  e=7.222E-10  Staphylococcus aureus subsp. aureus MSSA476
  1p7m-assembly1_A  TM=8.664E-01  e=1.054E-08  Escherichia coli